Protein AF-A0A2J8JUZ3-F1 (afdb_monomer_lite)

Foldseek 3Di:
DDPDDPPDPPPPVVVLLVVLQVLLCLLQPPDDDVSVCVLVVLVVLLVVLVVLLVLCVDPVCVVVSLVVNLVSLVVVLVVLVVVLVSNLVSQCSDPCQPDPVSSVVVCPDPLNVLSVCLSVLSVVLSVVCVPDPVCVVVSSVSSNVSSVSSVVNSCSNCPVVVVVVVVCVVCVVVVVVVVVVVVVVVVVVVVVD

Secondary structure (DSSP, 8-state):
-------SSSHHHHHHHHHHHHHHHHHHS--SHHHHHHHHHHHHHHHHHHHHHHHTTSHHHHHHHHHHHHHHHHHHHHHHHHHHHHHHHHGGGSGGG-HHHHHHHHHTSHHHHHHHHHHHHHHHHHHHHTT-GGGHHHHHHHHHHHHHHHHHHHTTT-HHHHHHHHHHHHTHHHHHHHHHHHHHHHHHHHHH-

InterPro domains:
  IPR003937 Potassium channel, voltage dependent, KCNQ [PR01459] (79-98)
  IPR003937 Potassium channel, voltage dependent, KCNQ [PR01459] (99-118)
  IPR003937 Potassium channel, voltage dependent, KCNQ [PR01459] (161-180)
  IPR003937 Potassium channel, voltage dependent, KCNQ [PTHR47735] (15-193)
  IPR005821 Ion transport domain [PF00520] (37-191)

Radius of gyration: 24.2 Å; chains: 1; bounding box: 95×34×61 Å

Sequence (193 aa):
VTRAGLSSTRRPLLARTHVQGRVYNFLERPTGWKCFVYHFAVFLIVLVCLIFSVLSTIEQYAALATGTLFWMEIVLVVFFGTEYVVRLWSAGCRSKYVGLWGRLRFARKPISIIDLIVVVASMVVLCVGSKGQVFATSAIRGIRFLQILRMLHVDRQGGTWRLLGSVVFIHRQELITTLYIGFLGLIFSSYFV

pLDDT: mean 77.85, std 13.91, range [39.53, 97.69]

Organism: Pan troglodytes (NCBI:txid9598)

Structure (mmCIF, N/CA/C/O backbone):
data_AF-A0A2J8JUZ3-F1
#
_entry.id   AF-A0A2J8JUZ3-F1
#
loop_
_atom_site.group_PDB
_atom_site.id
_atom_site.type_symbol
_atom_site.label_atom_id
_atom_site.label_alt_id
_atom_site.label_comp_id
_atom_site.label_asym_id
_atom_site.label_entity_id
_atom_site.label_seq_id
_atom_site.pdbx_PDB_ins_code
_atom_site.Cartn_x
_atom_site.Cartn_y
_atom_site.Cartn_z
_atom_site.occupancy
_atom_site.B_iso_or_equiv
_atom_site.auth_seq_id
_atom_site.auth_comp_id
_atom_site.auth_asym_id
_atom_site.auth_atom_id
_atom_site.pdbx_PDB_model_num
ATOM 1 N N . VAL A 1 1 ? -49.539 15.226 36.361 1.00 41.47 1 VAL A N 1
ATOM 2 C CA . VAL A 1 1 ? -48.731 15.924 35.331 1.00 41.47 1 VAL A CA 1
ATOM 3 C C . VAL A 1 1 ? -47.860 14.902 34.614 1.00 41.47 1 VAL A C 1
ATOM 5 O O . VAL A 1 1 ? -47.195 14.091 35.243 1.00 41.47 1 VAL A O 1
ATOM 8 N N . THR A 1 2 ? -48.025 14.861 33.302 1.00 41.81 2 THR A N 1
ATOM 9 C CA . THR A 1 2 ? -47.714 13.806 32.327 1.00 41.81 2 THR A CA 1
ATOM 10 C C . THR A 1 2 ? -46.227 13.454 32.183 1.00 41.81 2 THR A C 1
ATOM 12 O O . THR A 1 2 ? -45.422 14.302 31.812 1.00 41.81 2 THR A O 1
ATOM 15 N N . ARG A 1 3 ? -45.869 12.171 32.360 1.00 44.22 3 ARG A N 1
ATOM 16 C CA . ARG A 1 3 ? -44.628 11.572 31.830 1.00 44.22 3 ARG A CA 1
ATOM 17 C C . ARG A 1 3 ? -44.930 10.940 30.469 1.00 44.22 3 ARG A C 1
ATOM 19 O O . ARG A 1 3 ? -45.226 9.754 30.388 1.00 44.22 3 ARG A O 1
ATOM 26 N N . ALA A 1 4 ? -44.888 11.743 29.412 1.00 43.00 4 ALA A N 1
ATOM 27 C CA . ALA A 1 4 ? -45.072 11.286 28.039 1.00 43.00 4 ALA A CA 1
ATOM 28 C C . ALA A 1 4 ? -43.767 11.448 27.236 1.00 43.00 4 ALA A C 1
ATOM 30 O O . ALA A 1 4 ? -43.243 12.547 27.098 1.00 43.00 4 ALA A O 1
ATOM 31 N N . GLY A 1 5 ? -43.262 10.337 26.690 1.00 44.91 5 GLY A N 1
ATOM 32 C CA . GLY A 1 5 ? -42.911 10.298 25.266 1.00 44.91 5 GLY A CA 1
ATOM 33 C C . GLY A 1 5 ? -41.548 10.802 24.768 1.00 44.91 5 GLY A C 1
ATOM 34 O O . GLY A 1 5 ? -41.504 11.343 23.672 1.00 44.91 5 GLY A O 1
ATOM 35 N N . LEU A 1 6 ? -40.423 10.570 25.456 1.00 46.28 6 LEU A N 1
ATOM 36 C CA . LEU A 1 6 ? -39.075 10.873 24.906 1.00 46.28 6 LEU A CA 1
ATOM 37 C C . LEU A 1 6 ? -38.328 9.663 24.293 1.00 46.28 6 LEU A C 1
ATOM 39 O O . LEU A 1 6 ? -37.107 9.692 24.138 1.00 46.28 6 LEU A O 1
ATOM 43 N N . SER A 1 7 ? -39.024 8.583 23.923 1.00 42.84 7 SER A N 1
ATOM 44 C CA . SER A 1 7 ? -38.389 7.330 23.466 1.00 42.84 7 SER A CA 1
ATOM 45 C C . SER A 1 7 ? -38.258 7.156 21.943 1.00 42.84 7 SER A C 1
ATOM 47 O O . SER A 1 7 ? -37.682 6.156 21.504 1.00 42.84 7 SER A O 1
ATOM 49 N N . SER A 1 8 ? -38.724 8.102 21.117 1.00 44.34 8 SER A N 1
ATOM 50 C CA . SER A 1 8 ? -38.817 7.875 19.661 1.00 44.34 8 SER A CA 1
ATOM 51 C C . SER A 1 8 ? -37.658 8.427 18.812 1.00 44.34 8 SER A C 1
ATOM 53 O O . SER A 1 8 ? -37.474 7.973 17.687 1.00 44.34 8 SER A O 1
ATOM 55 N N . THR A 1 9 ? -36.814 9.332 19.324 1.00 44.34 9 THR A N 1
ATOM 56 C CA . THR A 1 9 ? -35.818 10.046 18.480 1.00 44.34 9 THR A CA 1
ATOM 57 C C . THR A 1 9 ? -34.361 9.587 18.668 1.00 44.34 9 THR A C 1
ATOM 59 O O . THR A 1 9 ? -33.482 9.986 17.911 1.00 44.34 9 THR A O 1
ATOM 62 N N . ARG A 1 10 ? -34.064 8.705 19.640 1.00 40.22 10 ARG A N 1
ATOM 63 C CA . ARG A 1 10 ? -32.689 8.215 19.926 1.00 40.22 10 ARG A CA 1
ATOM 64 C C . ARG A 1 10 ? -32.284 6.924 19.203 1.00 40.22 10 ARG A C 1
ATOM 66 O O . ARG A 1 10 ? -31.189 6.415 19.428 1.00 40.22 10 ARG A O 1
ATOM 73 N N . ARG A 1 11 ? -33.135 6.361 18.344 1.00 39.53 11 ARG A N 1
ATOM 74 C CA . ARG A 1 11 ? -32.859 5.073 17.683 1.00 39.53 11 ARG A CA 1
ATOM 75 C C . ARG A 1 11 ? -31.834 5.113 16.525 1.00 39.53 11 ARG A C 1
ATOM 77 O O . ARG A 1 11 ? -31.079 4.146 16.424 1.00 39.53 11 ARG A O 1
ATOM 84 N N . PRO A 1 12 ? -31.684 6.179 15.704 1.00 45.97 12 PRO A N 1
ATOM 85 C CA . PRO A 1 12 ? -30.738 6.129 14.580 1.00 45.97 12 PRO A CA 1
ATOM 86 C C . PRO A 1 12 ? -29.265 6.248 15.011 1.00 45.97 12 PRO A C 1
ATOM 88 O O . PRO A 1 12 ? -28.386 5.689 14.358 1.00 45.97 12 PRO A O 1
ATOM 91 N N . LEU A 1 13 ? -28.976 6.924 16.130 1.00 47.22 13 LEU A N 1
ATOM 92 C CA . LEU A 1 13 ? -27.608 7.107 16.639 1.00 47.22 13 LEU A CA 1
ATOM 93 C C . LEU A 1 13 ? -27.012 5.808 17.209 1.00 47.22 13 LEU A C 1
ATOM 95 O O . LEU A 1 13 ? -25.859 5.498 16.918 1.00 47.22 13 LEU A O 1
ATOM 99 N N . LEU A 1 14 ? -27.806 5.017 17.942 1.00 49.72 14 LEU A N 1
ATOM 100 C CA . LEU A 1 14 ? -27.372 3.744 18.540 1.00 49.72 14 LEU A CA 1
ATOM 101 C C . LEU A 1 14 ? -27.147 2.634 17.494 1.00 49.72 14 LEU A C 1
ATOM 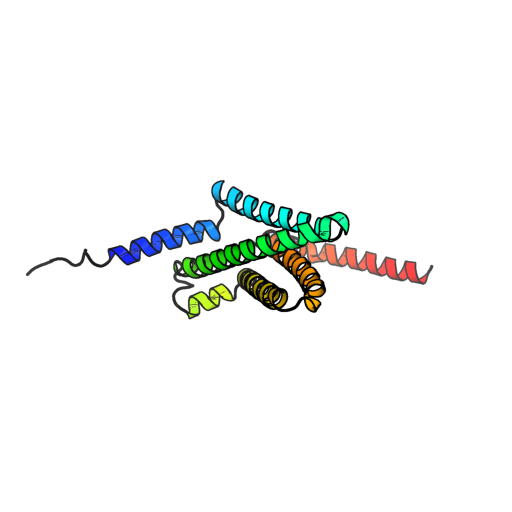103 O O . LEU A 1 14 ? -26.177 1.875 17.581 1.00 49.72 14 LEU A O 1
ATOM 107 N N . ALA A 1 15 ? -27.993 2.562 16.460 1.00 49.09 15 ALA A N 1
ATOM 108 C CA . ALA A 1 15 ? -27.817 1.609 15.361 1.00 49.09 15 ALA A CA 1
ATOM 109 C C . ALA A 1 15 ? -26.561 1.922 14.524 1.00 49.09 15 ALA A C 1
ATOM 111 O O . ALA A 1 15 ? -25.798 1.016 14.176 1.00 49.09 15 ALA A O 1
ATOM 112 N N . ARG A 1 16 ? -26.294 3.215 14.270 1.00 55.19 16 ARG A N 1
ATOM 113 C CA . ARG A 1 16 ? -25.095 3.678 13.554 1.00 55.19 16 ARG A CA 1
ATOM 114 C C . ARG A 1 16 ? -23.814 3.310 14.307 1.00 55.19 16 ARG A C 1
ATOM 116 O O . ARG A 1 16 ? -22.876 2.823 13.682 1.00 55.19 16 ARG A O 1
ATOM 123 N N . THR A 1 17 ? -23.802 3.435 15.637 1.00 61.28 17 THR A N 1
ATOM 124 C CA . THR A 1 17 ? -22.659 3.023 16.470 1.00 61.28 17 THR A CA 1
ATOM 125 C C . THR A 1 17 ? -22.422 1.511 16.477 1.00 61.28 17 THR A C 1
ATOM 127 O O . THR A 1 17 ? -21.268 1.085 16.510 1.00 61.28 17 THR A O 1
ATOM 130 N N . HIS A 1 18 ? -23.474 0.689 16.379 1.00 67.88 18 HIS A N 1
ATOM 131 C CA . HIS A 1 18 ? -23.338 -0.772 16.356 1.00 67.88 18 HIS A CA 1
ATOM 132 C C . HIS A 1 18 ? -22.748 -1.283 15.029 1.00 67.88 18 HIS A C 1
ATOM 134 O O . HIS A 1 18 ? -21.828 -2.102 15.032 1.00 67.88 18 HIS A O 1
ATOM 140 N N . VAL A 1 19 ? -23.213 -0.760 13.886 1.00 73.25 19 VAL A N 1
ATOM 141 C CA . VAL A 1 19 ? -22.654 -1.111 12.565 1.00 73.25 19 VAL A CA 1
ATOM 142 C C . VAL A 1 19 ? -21.233 -0.567 12.408 1.00 73.25 19 VAL A C 1
ATOM 144 O O . VAL A 1 19 ? -20.348 -1.310 11.989 1.00 73.25 19 VAL A O 1
ATOM 147 N N . GLN A 1 20 ? -20.976 0.682 12.817 1.00 75.94 20 GLN A N 1
ATOM 148 C CA . GLN A 1 20 ? -19.622 1.248 12.803 1.00 75.94 20 GLN A CA 1
ATOM 149 C C . GLN A 1 20 ? -18.655 0.440 13.673 1.00 75.94 20 GLN A C 1
ATOM 151 O O . GLN A 1 20 ? -17.550 0.148 13.227 1.00 75.94 20 GLN A O 1
ATOM 156 N N . GLY A 1 21 ? -19.077 0.017 14.869 1.00 74.44 21 GLY A N 1
ATOM 157 C CA . GLY A 1 21 ? -18.271 -0.827 15.753 1.00 74.44 21 GLY A CA 1
ATOM 158 C C . GLY A 1 21 ? -17.988 -2.218 15.176 1.00 74.44 21 GLY A C 1
ATOM 159 O O . GLY A 1 21 ? -16.865 -2.706 15.291 1.00 74.44 21 GLY A O 1
ATOM 160 N N . ARG A 1 22 ? -18.961 -2.846 14.499 1.00 75.31 22 ARG A N 1
ATOM 161 C CA . ARG A 1 22 ? -18.757 -4.139 13.818 1.00 75.31 22 ARG A CA 1
ATOM 162 C C . ARG A 1 22 ? -17.778 -4.035 12.652 1.00 75.31 22 ARG A C 1
ATOM 164 O O . ARG A 1 22 ? -16.894 -4.879 12.546 1.00 75.31 22 ARG A O 1
ATOM 171 N N . VAL A 1 23 ? -17.913 -3.009 11.811 1.00 76.31 23 VAL A N 1
ATOM 172 C CA . VAL A 1 23 ? -17.001 -2.761 10.680 1.00 76.31 23 VAL A CA 1
ATOM 173 C C . VAL A 1 23 ? -15.598 -2.415 11.184 1.00 76.31 23 VAL A C 1
ATOM 175 O O . VAL A 1 23 ? -14.617 -2.949 10.675 1.00 76.31 23 VAL A O 1
ATOM 178 N N . TYR A 1 24 ? -15.501 -1.604 12.240 1.00 76.56 24 TYR A N 1
ATOM 179 C CA . TYR A 1 24 ? -14.235 -1.276 12.893 1.00 76.56 24 TYR A CA 1
ATOM 180 C C . TYR A 1 24 ? -13.546 -2.520 13.467 1.00 76.56 24 TYR A C 1
ATOM 182 O O . TYR A 1 24 ? -12.360 -2.730 13.231 1.00 76.56 24 TYR A O 1
ATOM 190 N N . ASN A 1 25 ? -14.283 -3.380 14.178 1.00 74.38 25 ASN A N 1
ATOM 191 C CA . ASN A 1 25 ? -13.730 -4.628 14.706 1.00 74.38 25 ASN A CA 1
ATOM 192 C C . ASN A 1 25 ? -13.316 -5.581 13.582 1.00 74.38 25 ASN A C 1
ATOM 194 O O . ASN A 1 25 ? -12.250 -6.175 13.675 1.00 74.38 25 ASN A O 1
ATOM 198 N N . PHE A 1 26 ? -14.101 -5.686 12.507 1.00 74.38 26 PHE A N 1
ATOM 199 C CA . PHE A 1 26 ? -13.756 -6.520 11.357 1.00 74.38 26 PHE A CA 1
ATOM 200 C C . PHE A 1 26 ? -12.464 -6.054 10.666 1.00 74.38 26 PHE A C 1
ATOM 202 O O . PHE A 1 26 ? -11.615 -6.884 10.354 1.00 74.38 26 PHE A O 1
ATOM 209 N N . LEU A 1 27 ? -12.293 -4.739 10.475 1.00 71.75 27 LEU A N 1
ATOM 210 C CA . LEU A 1 27 ? -11.134 -4.162 9.788 1.00 71.75 27 LEU A CA 1
ATOM 211 C C . LEU A 1 27 ? -9.891 -4.032 10.689 1.00 71.75 27 LEU A C 1
ATOM 213 O O . LEU A 1 27 ? -8.783 -4.296 10.234 1.00 71.75 27 LEU A O 1
ATOM 217 N N . GLU A 1 28 ? -10.011 -3.600 11.946 1.00 66.19 28 GLU A N 1
ATOM 218 C CA . GLU A 1 28 ? -8.842 -3.294 12.795 1.00 66.19 28 GLU A CA 1
ATOM 219 C C . GLU A 1 28 ? -8.458 -4.443 13.744 1.00 66.19 28 GLU A C 1
ATOM 221 O O . GLU A 1 28 ? -7.337 -4.462 14.253 1.00 66.19 28 GLU A O 1
ATOM 226 N N . ARG A 1 29 ? -9.344 -5.426 13.968 1.00 64.56 29 ARG A N 1
ATOM 227 C CA . ARG A 1 29 ? -9.075 -6.617 14.794 1.00 64.56 29 ARG A CA 1
ATOM 228 C C . ARG A 1 29 ? -9.579 -7.893 14.110 1.00 64.56 29 ARG A C 1
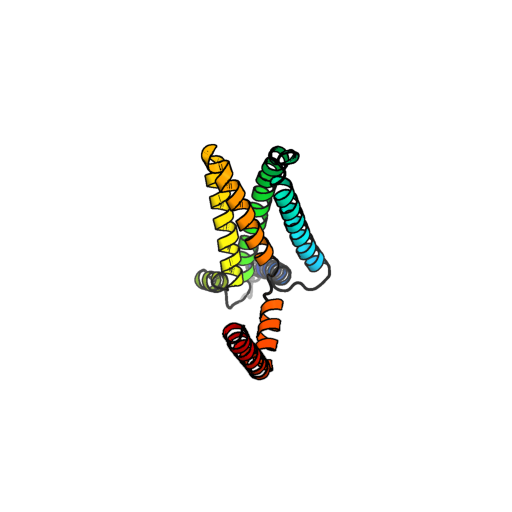ATOM 230 O O . ARG A 1 29 ? -10.645 -8.396 14.480 1.00 64.56 29 ARG A O 1
ATOM 237 N N . PRO A 1 30 ? -8.825 -8.447 13.144 1.00 62.12 30 PRO A N 1
ATOM 238 C CA . PRO A 1 30 ? -9.225 -9.672 12.469 1.00 62.12 30 PRO A CA 1
ATOM 239 C C . PRO A 1 30 ? -9.320 -10.805 13.488 1.00 62.12 30 PRO A C 1
ATOM 241 O O . PRO A 1 30 ? -8.319 -11.317 13.976 1.00 62.12 30 PRO A O 1
ATOM 244 N N . THR A 1 31 ? -10.545 -11.176 13.836 1.00 61.91 31 THR A N 1
ATOM 245 C CA . THR A 1 31 ? -10.840 -12.310 14.708 1.00 61.91 31 THR A CA 1
ATOM 246 C C . THR A 1 31 ? -11.780 -13.235 13.946 1.00 61.91 31 THR A C 1
ATOM 248 O O . THR A 1 31 ? -12.825 -12.815 13.445 1.00 61.91 31 THR A O 1
ATOM 251 N N . GLY A 1 32 ? -11.363 -14.491 13.789 1.00 74.44 32 GLY A N 1
ATOM 252 C CA . GLY A 1 32 ? -12.113 -15.523 13.073 1.00 74.44 32 GLY A CA 1
ATOM 253 C C . GLY A 1 32 ? -11.791 -15.669 11.579 1.00 74.44 32 GLY A C 1
ATOM 254 O O . GLY A 1 32 ? -11.090 -14.869 10.960 1.00 74.44 32 GLY A O 1
ATOM 255 N N . TRP A 1 33 ? -12.349 -16.729 10.990 1.00 73.62 33 TRP A N 1
ATOM 256 C CA . TRP A 1 33 ? -12.017 -17.208 9.643 1.00 73.62 33 TRP A CA 1
ATOM 257 C C . TRP A 1 33 ? -12.377 -16.220 8.523 1.00 73.62 33 TRP A C 1
ATOM 259 O O . TRP A 1 33 ? -11.637 -16.081 7.556 1.00 73.62 33 TRP A O 1
ATOM 269 N N . LYS A 1 34 ? -13.461 -15.447 8.670 1.00 74.12 34 LYS A N 1
ATOM 270 C CA . LYS A 1 34 ? -13.898 -14.472 7.649 1.00 74.12 34 LYS A CA 1
ATOM 271 C C . LYS A 1 34 ? -12.867 -13.374 7.394 1.00 74.12 34 LYS A C 1
ATOM 273 O O . LYS A 1 34 ? -12.715 -12.930 6.261 1.00 74.12 34 LYS A O 1
ATOM 278 N N . CYS A 1 35 ? -12.157 -12.943 8.435 1.00 72.38 35 CYS A N 1
ATOM 279 C CA . CYS A 1 35 ? -11.133 -11.921 8.268 1.00 72.38 35 CYS A CA 1
ATOM 280 C C . CYS A 1 35 ? -9.824 -12.508 7.726 1.00 72.38 35 CYS A C 1
ATOM 282 O O . CYS A 1 35 ? -9.162 -11.874 6.909 1.00 72.38 35 CYS A O 1
ATOM 284 N N . PHE A 1 36 ? -9.502 -13.756 8.084 1.00 77.00 36 PHE A N 1
ATOM 285 C CA . PHE A 1 36 ? -8.422 -14.493 7.427 1.00 77.00 36 PHE A CA 1
ATOM 286 C C . PHE A 1 36 ? -8.670 -14.620 5.920 1.00 77.00 36 PHE A C 1
ATOM 288 O O . PHE A 1 36 ? -7.791 -14.285 5.139 1.00 77.00 36 PHE A O 1
ATOM 295 N N . VAL A 1 37 ? -9.883 -15.004 5.504 1.00 81.31 37 VAL A N 1
ATOM 296 C CA . VAL A 1 37 ? -10.253 -15.087 4.081 1.00 81.31 37 VAL A CA 1
ATOM 297 C C . VAL A 1 37 ? -10.131 -13.728 3.390 1.00 81.31 37 VAL A C 1
ATOM 299 O O . VAL A 1 37 ? -9.607 -13.671 2.285 1.00 81.31 37 VAL A O 1
ATOM 302 N N . TYR A 1 38 ? -10.540 -12.629 4.036 1.00 80.31 38 TYR A N 1
ATOM 303 C CA . TYR A 1 38 ? -10.357 -11.279 3.488 1.00 80.31 38 TYR A CA 1
ATOM 304 C C . TYR A 1 38 ? -8.876 -10.944 3.264 1.00 80.31 38 TYR A C 1
ATOM 306 O O . TYR A 1 38 ? -8.483 -10.575 2.161 1.00 80.31 38 TYR A O 1
ATOM 314 N N . HIS A 1 39 ? -8.042 -11.106 4.295 1.00 79.31 39 HIS A N 1
ATOM 315 C CA . HIS A 1 39 ? -6.610 -10.822 4.201 1.00 79.31 39 HIS A CA 1
ATOM 316 C C . HIS A 1 39 ? -5.902 -11.733 3.194 1.00 79.31 39 HIS A C 1
ATOM 318 O O . HIS A 1 39 ? -5.063 -11.260 2.431 1.00 79.31 39 HIS A O 1
ATOM 324 N N . PHE A 1 40 ? -6.276 -13.011 3.150 1.00 82.25 40 PHE A N 1
ATOM 325 C CA . PHE A 1 40 ? -5.750 -13.981 2.197 1.00 82.25 40 PHE A CA 1
ATOM 326 C C . PHE A 1 40 ? -6.173 -13.660 0.759 1.00 82.25 40 PHE A C 1
ATOM 328 O O . PHE A 1 40 ? -5.349 -13.729 -0.146 1.00 82.25 40 PHE A O 1
ATOM 335 N N . ALA A 1 41 ? -7.422 -13.242 0.540 1.00 83.06 41 ALA A N 1
ATOM 336 C CA . ALA A 1 41 ? -7.900 -12.820 -0.773 1.00 83.06 41 ALA A CA 1
ATOM 337 C C . ALA A 1 41 ? -7.174 -11.558 -1.259 1.00 83.06 41 ALA A C 1
ATOM 339 O O . ALA A 1 41 ? -6.710 -11.524 -2.395 1.00 83.06 41 ALA A O 1
ATOM 340 N N . VAL A 1 42 ? -7.010 -10.548 -0.395 1.00 82.00 42 VAL A N 1
ATOM 341 C CA . VAL A 1 42 ? -6.228 -9.346 -0.727 1.00 82.00 42 VAL A CA 1
ATOM 342 C C . VAL A 1 42 ? -4.786 -9.728 -1.062 1.00 82.00 42 VAL A C 1
ATOM 344 O O . VAL A 1 42 ? -4.275 -9.302 -2.093 1.00 82.00 42 VAL A O 1
ATOM 347 N N . PHE A 1 43 ? -4.153 -10.589 -0.260 1.00 83.50 43 PHE A N 1
ATOM 348 C CA . PHE A 1 43 ? -2.811 -11.102 -0.544 1.00 83.50 43 PHE A CA 1
ATOM 349 C C . PHE A 1 43 ? -2.730 -11.818 -1.899 1.00 83.50 43 PHE A C 1
ATOM 351 O O . PHE A 1 43 ? -1.818 -11.543 -2.676 1.00 83.50 43 PHE A O 1
ATOM 358 N N . LEU A 1 44 ? -3.699 -12.678 -2.219 1.00 85.62 44 LEU A N 1
ATOM 359 C CA . LEU A 1 44 ? -3.744 -13.404 -3.486 1.00 85.62 44 LEU A CA 1
ATOM 360 C C . LEU A 1 44 ? -3.873 -12.453 -4.682 1.00 85.62 44 LEU A C 1
ATOM 362 O O . LEU A 1 44 ? -3.173 -12.628 -5.675 1.00 85.62 44 LEU A O 1
ATOM 366 N N . ILE A 1 45 ? -4.713 -11.418 -4.588 1.00 83.38 45 ILE A N 1
ATOM 367 C CA . ILE A 1 45 ? -4.862 -10.429 -5.666 1.00 83.38 45 ILE A CA 1
ATOM 368 C C . ILE A 1 45 ? -3.549 -9.661 -5.878 1.00 83.38 45 ILE A C 1
ATOM 370 O O . ILE A 1 45 ? -3.132 -9.453 -7.020 1.00 83.38 45 ILE A O 1
ATOM 374 N N . VAL A 1 46 ? -2.863 -9.276 -4.796 1.00 82.69 46 VAL A N 1
ATOM 375 C CA . VAL A 1 46 ? -1.544 -8.622 -4.872 1.00 82.69 46 VAL A CA 1
ATOM 376 C C . VAL A 1 46 ? -0.505 -9.551 -5.502 1.00 82.69 46 VAL A C 1
ATOM 378 O O . VAL A 1 46 ? 0.250 -9.114 -6.369 1.00 82.69 46 VAL A O 1
ATOM 381 N N . LEU A 1 47 ? -0.499 -10.830 -5.123 1.00 85.25 47 LEU A N 1
ATOM 382 C CA . LEU A 1 47 ? 0.397 -11.844 -5.676 1.00 85.25 47 LEU A CA 1
ATOM 383 C C . LEU A 1 47 ? 0.172 -12.039 -7.181 1.00 85.25 47 LEU A C 1
ATOM 385 O O . LEU A 1 47 ? 1.128 -12.049 -7.950 1.00 85.25 47 LEU A O 1
ATOM 389 N N . VAL A 1 48 ? -1.083 -12.139 -7.618 1.00 86.44 48 VAL A N 1
ATOM 390 C CA . VAL A 1 48 ? -1.426 -12.249 -9.043 1.00 86.44 48 VAL A CA 1
ATOM 391 C C . VAL A 1 48 ? -0.953 -11.011 -9.808 1.00 86.44 48 VAL A C 1
ATOM 393 O O . VAL A 1 48 ? -0.343 -11.144 -10.867 1.00 86.44 48 VAL A O 1
ATOM 396 N N . CYS A 1 49 ? -1.139 -9.809 -9.255 1.00 83.44 49 CYS A N 1
ATOM 397 C CA . CYS A 1 49 ? -0.619 -8.581 -9.865 1.00 83.44 49 CYS A CA 1
ATOM 398 C C . CYS A 1 49 ? 0.909 -8.584 -9.977 1.00 83.44 49 CYS A C 1
ATOM 400 O O . CYS A 1 49 ? 1.445 -8.139 -10.992 1.00 83.44 49 CYS A O 1
ATOM 402 N N . LEU A 1 50 ? 1.612 -9.105 -8.967 1.00 84.06 50 LEU A N 1
ATOM 403 C CA . LEU A 1 50 ? 3.064 -9.265 -9.004 1.00 84.06 50 LEU A CA 1
ATOM 404 C C . LEU A 1 50 ? 3.486 -10.231 -10.120 1.00 84.06 50 LEU A C 1
ATOM 406 O O . LEU A 1 50 ? 4.391 -9.911 -10.885 1.00 84.06 50 LEU A O 1
ATOM 410 N N . ILE A 1 51 ? 2.801 -11.367 -10.270 1.00 87.19 51 ILE A N 1
ATOM 411 C CA . ILE A 1 51 ? 3.074 -12.336 -11.342 1.00 87.19 51 ILE A CA 1
ATOM 412 C C . ILE A 1 51 ? 2.879 -11.686 -12.714 1.00 87.19 51 ILE A C 1
ATOM 414 O O . ILE A 1 51 ? 3.783 -11.743 -13.543 1.00 87.19 51 ILE A O 1
ATOM 418 N N . PHE A 1 52 ? 1.756 -11.000 -12.948 1.00 85.69 52 PHE A N 1
ATOM 419 C CA . PHE A 1 52 ? 1.532 -10.275 -14.204 1.00 85.69 52 PHE A CA 1
ATOM 420 C C . PHE A 1 52 ? 2.585 -9.189 -14.451 1.00 85.69 52 PHE A C 1
ATOM 422 O O . PHE A 1 52 ? 2.979 -8.958 -15.592 1.00 85.69 52 PHE A O 1
ATOM 429 N N . SER A 1 53 ? 3.092 -8.555 -13.393 1.00 83.69 53 SER A N 1
ATOM 430 C CA . SER A 1 53 ? 4.199 -7.600 -13.481 1.00 83.69 53 SER A CA 1
ATOM 431 C C . SER A 1 53 ? 5.489 -8.228 -13.969 1.00 83.69 53 SER A C 1
ATOM 433 O O . SER A 1 53 ? 6.166 -7.658 -14.823 1.00 83.69 53 SER A O 1
ATOM 435 N N . VAL A 1 54 ? 5.817 -9.415 -13.459 1.00 85.81 54 VAL A N 1
ATOM 436 C CA . VAL A 1 54 ? 6.963 -10.190 -13.930 1.00 85.81 54 VAL A CA 1
ATOM 437 C C . VAL A 1 54 ? 6.723 -10.631 -15.370 1.00 85.81 54 VAL A C 1
ATOM 439 O O . VAL A 1 54 ? 7.590 -10.446 -16.205 1.00 85.81 54 VAL A O 1
ATOM 442 N N . LEU A 1 55 ? 5.526 -11.100 -15.722 1.00 86.44 55 LEU A N 1
ATOM 443 C CA . LEU A 1 55 ? 5.209 -11.455 -17.110 1.00 86.44 55 LEU A CA 1
ATOM 444 C C . LEU A 1 55 ? 5.295 -10.253 -18.066 1.00 86.44 55 LEU A C 1
ATOM 446 O O . LEU A 1 55 ? 5.660 -10.426 -19.224 1.00 86.44 55 LEU A O 1
ATOM 450 N N . SER A 1 56 ? 5.043 -9.030 -17.584 1.00 82.50 56 SER A N 1
ATOM 451 C CA . SER A 1 56 ? 5.218 -7.804 -18.377 1.00 82.50 56 SER A CA 1
ATOM 452 C C . SER A 1 56 ? 6.675 -7.502 -18.746 1.00 82.50 56 SER A C 1
ATOM 454 O O . SER A 1 56 ? 6.910 -6.661 -19.610 1.00 82.50 56 SER A O 1
ATOM 456 N N . THR A 1 57 ? 7.663 -8.128 -18.092 1.00 85.06 57 THR A N 1
ATOM 457 C CA . THR A 1 57 ? 9.079 -7.964 -18.465 1.00 85.06 57 THR A CA 1
ATOM 458 C C . THR A 1 57 ? 9.463 -8.803 -19.681 1.00 85.06 57 THR A C 1
ATOM 460 O O . THR A 1 57 ? 10.484 -8.515 -20.297 1.00 85.06 57 THR A O 1
ATOM 463 N N . ILE A 1 58 ? 8.666 -9.815 -20.033 1.00 88.69 58 ILE A N 1
ATOM 464 C CA . ILE A 1 58 ? 8.919 -10.710 -21.163 1.00 88.69 58 ILE A CA 1
ATOM 465 C C . ILE A 1 58 ? 8.280 -10.100 -22.415 1.00 88.69 58 ILE A C 1
ATOM 467 O O . ILE A 1 58 ? 7.058 -9.962 -22.469 1.00 88.69 58 ILE A O 1
ATOM 471 N N . GLU A 1 59 ? 9.077 -9.768 -23.437 1.00 85.38 59 GLU A N 1
ATOM 472 C CA . GLU A 1 59 ? 8.608 -9.068 -24.653 1.00 85.38 59 GLU A CA 1
ATOM 473 C C . GLU A 1 59 ? 7.411 -9.752 -25.330 1.00 85.38 59 GLU A C 1
ATOM 475 O O . GLU A 1 59 ? 6.472 -9.078 -25.749 1.00 85.38 59 GLU A O 1
ATOM 480 N N . GLN A 1 60 ? 7.391 -11.089 -25.352 1.00 89.12 60 GLN A N 1
ATOM 481 C CA . GLN A 1 60 ? 6.303 -11.883 -25.939 1.00 89.12 60 GLN A CA 1
ATOM 482 C C . GLN A 1 60 ? 4.943 -11.662 -25.253 1.00 89.12 60 GLN A C 1
ATOM 484 O O . GLN A 1 60 ? 3.908 -11.717 -25.912 1.00 89.12 60 GLN A O 1
ATOM 489 N N . TYR A 1 61 ? 4.931 -11.391 -23.944 1.00 87.25 61 TYR A N 1
ATOM 490 C CA . TYR A 1 61 ? 3.708 -11.208 -23.152 1.00 87.25 61 TYR A CA 1
ATOM 491 C C . TYR A 1 61 ? 3.478 -9.751 -22.728 1.00 87.25 61 TYR A C 1
ATOM 493 O O . TYR A 1 61 ? 2.436 -9.435 -22.148 1.00 87.25 61 TYR A O 1
ATOM 501 N N . ALA A 1 62 ? 4.409 -8.845 -23.040 1.00 82.69 62 ALA A N 1
ATOM 502 C CA . ALA A 1 62 ? 4.436 -7.479 -22.528 1.00 82.69 62 ALA A CA 1
ATOM 503 C C . ALA A 1 62 ? 3.172 -6.675 -22.864 1.00 82.69 62 ALA A C 1
ATOM 505 O O . ALA A 1 62 ? 2.613 -6.023 -21.981 1.00 82.69 62 ALA A O 1
ATOM 506 N N . ALA A 1 63 ? 2.683 -6.740 -24.106 1.00 81.94 63 ALA A N 1
ATOM 507 C CA . ALA A 1 63 ? 1.516 -5.969 -24.542 1.00 81.94 63 ALA A CA 1
ATOM 508 C C . ALA A 1 63 ? 0.230 -6.395 -23.809 1.00 81.94 63 ALA A C 1
ATOM 510 O O . ALA A 1 63 ? -0.496 -5.552 -23.276 1.00 81.94 63 ALA A O 1
ATOM 511 N N . LEU A 1 64 ? -0.017 -7.707 -23.719 1.00 85.44 64 LEU A N 1
ATOM 512 C CA . LEU A 1 64 ? -1.196 -8.253 -23.044 1.00 85.44 64 LEU A CA 1
ATOM 513 C C . LEU A 1 64 ? -1.111 -8.042 -21.529 1.00 85.44 64 LEU A C 1
ATOM 515 O O . LEU A 1 64 ? -2.057 -7.533 -20.928 1.00 85.44 64 LEU A O 1
ATOM 519 N N . ALA A 1 65 ? 0.043 -8.349 -20.928 1.00 84.56 65 ALA A N 1
ATOM 520 C CA . ALA A 1 65 ? 0.261 -8.193 -19.495 1.00 84.56 65 ALA A CA 1
ATOM 521 C C . ALA A 1 65 ? 0.101 -6.730 -19.060 1.00 84.56 65 ALA A C 1
ATOM 523 O O . ALA A 1 65 ? -0.591 -6.460 -18.080 1.00 84.56 65 ALA A O 1
ATOM 524 N N . THR A 1 66 ? 0.654 -5.774 -19.813 1.00 80.50 66 THR A N 1
ATOM 525 C CA . THR A 1 66 ? 0.554 -4.342 -19.483 1.00 80.50 66 THR A CA 1
ATOM 526 C C . THR A 1 66 ? -0.893 -3.847 -19.547 1.00 80.50 66 THR A C 1
ATOM 528 O O . THR A 1 66 ? -1.336 -3.148 -18.635 1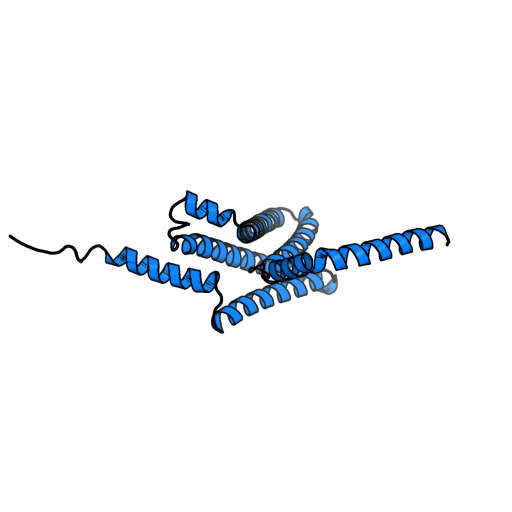.00 80.50 66 THR A O 1
ATOM 531 N N . GLY A 1 67 ? -1.662 -4.258 -20.566 1.00 81.81 67 GLY A N 1
ATOM 532 C CA . GLY A 1 67 ? -3.088 -3.926 -20.669 1.00 81.81 67 GLY A CA 1
ATOM 533 C C . GLY A 1 67 ? -3.905 -4.486 -19.501 1.00 81.81 67 GLY A C 1
ATOM 534 O O . GLY A 1 67 ? -4.686 -3.761 -18.883 1.00 81.81 67 GLY A O 1
ATOM 535 N N . THR A 1 68 ? -3.679 -5.756 -19.142 1.00 86.00 68 THR A N 1
ATOM 536 C CA . THR A 1 68 ? -4.350 -6.381 -17.990 1.00 86.00 68 THR A CA 1
ATOM 537 C C . THR A 1 68 ? -3.943 -5.753 -16.658 1.00 86.00 68 THR A C 1
ATOM 539 O O . THR A 1 68 ? -4.798 -5.529 -15.803 1.00 86.00 68 THR A O 1
ATOM 542 N N . LEU A 1 69 ? -2.662 -5.406 -16.488 1.00 83.44 69 LEU A N 1
ATOM 543 C CA . LEU A 1 69 ? -2.152 -4.751 -15.285 1.00 83.44 69 LEU A CA 1
ATOM 544 C C . LEU A 1 69 ? -2.805 -3.392 -15.074 1.00 83.44 69 LEU A C 1
ATOM 546 O O . LEU A 1 69 ? -3.179 -3.088 -13.950 1.00 83.44 69 LEU A O 1
ATOM 550 N N . PHE A 1 70 ? -2.983 -2.599 -16.132 1.00 81.81 70 PHE A N 1
ATOM 551 C CA . PHE A 1 70 ? -3.611 -1.284 -16.025 1.00 81.81 70 PHE A CA 1
ATOM 552 C C . PHE A 1 70 ? -5.056 -1.370 -15.505 1.00 81.81 70 PHE A C 1
ATOM 554 O O . PHE A 1 70 ? -5.419 -0.661 -14.566 1.00 81.81 70 PHE A O 1
ATOM 561 N N . TRP A 1 71 ? -5.865 -2.284 -16.047 1.00 84.25 71 TRP A N 1
ATOM 562 C CA . TRP A 1 71 ? -7.234 -2.507 -15.568 1.00 84.25 71 TRP A CA 1
ATOM 563 C C . TRP A 1 71 ? -7.280 -3.035 -14.132 1.00 84.25 71 TRP A C 1
ATOM 565 O O . TRP A 1 71 ? -8.053 -2.532 -13.314 1.00 84.25 71 TRP A O 1
ATOM 575 N N . MET A 1 72 ? -6.429 -4.011 -13.804 1.00 83.19 72 MET A N 1
ATOM 576 C CA . MET A 1 72 ? -6.325 -4.550 -12.445 1.00 83.19 72 MET A CA 1
ATOM 577 C C . MET A 1 72 ? -5.889 -3.481 -11.437 1.00 83.19 72 MET A C 1
ATOM 579 O O . MET A 1 72 ? -6.411 -3.430 -10.324 1.00 83.19 72 MET A O 1
ATOM 583 N N . GLU A 1 73 ? -4.975 -2.596 -11.832 1.00 82.50 73 GLU A N 1
ATOM 584 C CA . GLU A 1 73 ? -4.491 -1.488 -11.012 1.00 82.50 73 GLU A CA 1
ATOM 585 C C . GLU A 1 73 ? -5.615 -0.499 -10.688 1.00 82.50 73 GLU A C 1
ATOM 587 O O . GLU A 1 73 ? -5.776 -0.123 -9.528 1.00 82.50 73 GLU A O 1
ATOM 592 N N . ILE A 1 74 ? -6.453 -0.143 -11.669 1.00 84.88 74 ILE A N 1
ATOM 593 C CA . ILE A 1 74 ? -7.634 0.707 -11.445 1.00 84.88 74 ILE A CA 1
ATOM 594 C C . ILE A 1 74 ? -8.578 0.060 -10.426 1.00 84.88 74 ILE A C 1
ATOM 596 O O . ILE A 1 74 ? -8.979 0.711 -9.458 1.00 84.88 74 ILE A O 1
ATOM 600 N N . VAL A 1 75 ? -8.908 -1.224 -10.610 1.00 86.94 75 VAL A N 1
ATOM 601 C CA . VAL A 1 75 ? -9.791 -1.962 -9.691 1.00 86.94 75 VAL A CA 1
ATOM 602 C C . VAL A 1 75 ? -9.215 -1.970 -8.274 1.00 86.94 75 VAL A C 1
ATOM 604 O O . VAL A 1 75 ? -9.942 -1.722 -7.310 1.00 86.94 75 VAL A O 1
ATOM 607 N N . LEU A 1 76 ? -7.905 -2.185 -8.134 1.00 83.75 76 LEU A N 1
ATOM 608 C CA . LEU A 1 76 ? -7.229 -2.206 -6.838 1.00 83.75 76 LEU A CA 1
ATOM 609 C C . LEU A 1 76 ? -7.191 -0.840 -6.166 1.00 83.75 76 LEU A C 1
ATOM 611 O O . LEU A 1 76 ? -7.448 -0.754 -4.968 1.00 83.75 76 LEU A O 1
ATOM 615 N N . VAL A 1 77 ? -6.928 0.234 -6.909 1.00 86.19 77 VAL A N 1
ATOM 616 C CA . VAL A 1 77 ? -6.952 1.598 -6.365 1.00 86.19 77 VAL A CA 1
ATOM 617 C C . VAL A 1 77 ? -8.340 1.962 -5.852 1.00 86.19 77 VAL A C 1
ATOM 619 O O . VAL A 1 77 ? -8.460 2.521 -4.761 1.00 86.19 77 VAL A O 1
ATOM 622 N N . VAL A 1 78 ? -9.397 1.608 -6.587 1.00 88.94 78 VAL A N 1
ATOM 623 C CA . VAL A 1 78 ? -10.780 1.820 -6.136 1.00 88.94 78 VAL A CA 1
ATOM 624 C C . VAL A 1 78 ? -11.079 0.980 -4.892 1.00 88.94 78 VAL A C 1
ATOM 626 O O . VAL A 1 78 ? -11.635 1.492 -3.917 1.00 88.94 78 VAL A O 1
ATOM 629 N N . PHE A 1 79 ? -10.671 -0.289 -4.877 1.00 87.75 79 PHE A N 1
ATOM 630 C CA . PHE A 1 79 ? -10.863 -1.175 -3.730 1.00 87.75 79 PHE A CA 1
ATOM 631 C C . PHE A 1 79 ? -10.141 -0.663 -2.472 1.00 87.75 79 PHE A C 1
ATOM 633 O O . PHE A 1 79 ? -10.768 -0.498 -1.429 1.00 87.75 79 PHE A O 1
ATOM 640 N N . PHE A 1 80 ? -8.856 -0.311 -2.559 1.00 84.56 80 PHE A N 1
ATOM 641 C CA . PHE A 1 80 ? -8.106 0.223 -1.417 1.00 84.56 80 PHE A CA 1
ATOM 642 C C . PHE A 1 80 ? -8.568 1.617 -1.002 1.00 84.56 80 PHE A C 1
ATOM 644 O O . PHE A 1 80 ? -8.655 1.904 0.191 1.00 84.56 80 PHE A O 1
ATOM 651 N N . GLY A 1 81 ? -8.932 2.474 -1.957 1.00 88.31 81 GLY A N 1
ATOM 652 C CA . GLY A 1 81 ? -9.493 3.791 -1.667 1.00 88.31 81 GLY A CA 1
ATOM 653 C C . GLY A 1 81 ? -10.811 3.690 -0.898 1.00 88.31 81 GLY A C 1
ATOM 654 O O . GLY A 1 81 ? -10.986 4.348 0.130 1.00 88.31 81 GLY A O 1
ATOM 655 N N . THR A 1 82 ? -11.722 2.819 -1.342 1.00 87.81 82 THR A N 1
ATOM 656 C CA . THR A 1 82 ? -12.974 2.561 -0.615 1.00 87.81 82 THR A CA 1
ATOM 657 C C . THR A 1 82 ? -12.709 1.940 0.753 1.00 87.81 82 THR A C 1
ATOM 659 O O . THR A 1 82 ? -13.297 2.385 1.739 1.00 87.81 82 THR A O 1
ATOM 662 N N . GLU A 1 83 ? -11.771 0.997 0.863 1.00 86.19 83 GLU A N 1
ATOM 663 C CA . GLU A 1 83 ? -11.388 0.412 2.145 1.00 86.19 83 GLU A CA 1
ATOM 664 C C . GLU A 1 83 ? -10.840 1.463 3.127 1.00 86.19 83 GLU A C 1
ATOM 666 O O . GLU A 1 83 ? -11.242 1.495 4.294 1.00 86.19 83 GLU A O 1
ATOM 671 N N . TYR A 1 84 ? -9.973 2.364 2.659 1.00 85.88 84 TYR A N 1
ATOM 672 C CA . TYR A 1 84 ? -9.428 3.465 3.450 1.00 85.88 84 TYR A CA 1
ATOM 673 C C . TYR A 1 84 ? -10.532 4.404 3.951 1.00 85.88 84 TYR A C 1
ATOM 675 O O . TYR A 1 84 ? -10.574 4.739 5.140 1.00 85.88 84 TYR A O 1
ATOM 683 N N . VAL A 1 85 ? -11.473 4.782 3.078 1.00 87.88 85 VAL A N 1
ATOM 684 C CA . VAL A 1 85 ? -12.617 5.636 3.436 1.00 87.88 85 VAL A CA 1
ATOM 685 C C . VAL A 1 85 ? -13.515 4.950 4.464 1.00 87.88 85 VAL A C 1
ATOM 687 O O . VAL A 1 85 ? -13.874 5.566 5.473 1.00 87.88 85 VAL A O 1
ATOM 690 N N . VAL A 1 86 ? -13.844 3.670 4.260 1.00 86.00 86 VAL A N 1
ATOM 691 C CA . VAL A 1 86 ? -14.639 2.880 5.211 1.00 86.00 86 VAL A CA 1
ATOM 692 C C . VAL A 1 86 ? -13.917 2.778 6.553 1.00 86.00 86 VAL A C 1
ATOM 694 O O . VAL A 1 86 ? -14.545 2.946 7.602 1.00 86.00 86 VAL A O 1
ATOM 697 N N . ARG A 1 87 ? -12.592 2.590 6.552 1.00 84.62 87 ARG A N 1
ATOM 698 C CA . ARG A 1 87 ? -11.779 2.536 7.772 1.00 84.62 87 ARG A CA 1
ATOM 699 C C . ARG A 1 87 ? -11.801 3.866 8.521 1.00 84.62 87 ARG A C 1
ATOM 701 O O . ARG A 1 87 ? -12.124 3.879 9.710 1.00 84.62 87 ARG A O 1
ATOM 708 N N . LEU A 1 88 ? -11.557 4.982 7.835 1.00 84.38 88 LEU A N 1
ATOM 709 C CA . LEU A 1 88 ? -11.596 6.324 8.423 1.00 84.38 88 LEU A CA 1
ATOM 710 C C . LEU A 1 88 ? -12.993 6.679 8.957 1.00 84.38 88 LEU A C 1
ATOM 712 O O . LEU A 1 88 ? -13.120 7.299 10.016 1.00 84.38 88 LEU A O 1
ATOM 716 N N . TRP A 1 89 ? -14.052 6.257 8.259 1.00 85.31 89 TRP A N 1
ATOM 717 C CA . TRP A 1 89 ? -15.431 6.424 8.716 1.00 85.31 89 TRP A CA 1
ATOM 718 C C . TRP A 1 89 ? -15.734 5.576 9.958 1.00 85.31 89 TRP A C 1
ATOM 720 O O . TRP A 1 89 ? -16.323 6.084 10.917 1.00 85.31 89 TRP A O 1
ATOM 730 N N . SER A 1 90 ? -15.297 4.312 9.969 1.00 80.31 90 SER A N 1
ATOM 731 C CA . SER A 1 90 ? -15.502 3.375 11.081 1.00 80.31 90 SER A CA 1
ATOM 732 C C . SER A 1 90 ? -14.745 3.781 12.350 1.00 80.31 90 SER A C 1
ATOM 734 O O . SER A 1 90 ? -15.261 3.591 13.449 1.00 80.31 90 SER A O 1
ATOM 736 N N . ALA A 1 91 ? -13.585 4.442 12.219 1.00 77.88 91 ALA A N 1
ATOM 737 C CA . ALA A 1 91 ? -12.792 4.935 13.348 1.00 77.88 91 ALA A CA 1
ATOM 738 C C . ALA A 1 91 ? -13.570 5.906 14.258 1.00 77.88 91 ALA A C 1
ATOM 740 O O . ALA A 1 91 ? -13.270 6.012 15.449 1.00 77.88 91 ALA A O 1
ATOM 741 N N . GLY A 1 92 ? -14.617 6.556 13.735 1.00 77.50 92 GLY A N 1
ATOM 742 C CA . GLY A 1 92 ? -15.509 7.429 14.501 1.00 77.50 92 GLY A CA 1
ATOM 743 C C . GLY A 1 92 ? -16.323 6.731 15.600 1.00 77.50 92 GLY A C 1
ATOM 744 O O . GLY A 1 92 ? -16.956 7.426 16.388 1.00 77.50 92 GLY A O 1
ATOM 745 N N . CYS A 1 93 ? -16.308 5.394 15.694 1.00 74.56 93 CYS A N 1
ATOM 746 C CA . CYS A 1 93 ? -16.993 4.660 16.764 1.00 74.56 93 CYS A CA 1
ATOM 747 C C . CYS A 1 93 ? -16.281 4.751 18.125 1.00 74.56 93 CYS A C 1
ATOM 749 O O . CYS A 1 93 ? -16.885 4.479 19.162 1.00 74.56 93 CYS A O 1
ATOM 751 N N . ARG A 1 94 ? -14.988 5.104 18.154 1.00 71.25 94 ARG A N 1
ATOM 752 C CA . ARG A 1 94 ? -14.214 5.244 19.395 1.00 71.25 94 ARG A CA 1
ATOM 753 C C . ARG A 1 94 ? -14.292 6.685 19.881 1.00 71.25 94 ARG A C 1
ATOM 755 O O . ARG A 1 94 ? -13.913 7.587 19.145 1.00 71.25 94 ARG A O 1
ATOM 762 N N . SER A 1 95 ? -14.633 6.883 21.159 1.00 69.75 95 SER A N 1
ATOM 763 C CA . SER A 1 95 ? -14.652 8.209 21.814 1.00 69.75 95 SER A CA 1
ATOM 764 C C . SER A 1 95 ? -13.350 9.011 21.592 1.00 69.75 95 SER A C 1
ATOM 766 O O . SER A 1 95 ? -13.379 10.217 21.370 1.00 69.75 95 SER A O 1
ATOM 768 N N . LYS A 1 96 ? -12.197 8.323 21.499 1.00 69.88 96 LYS A N 1
ATOM 769 C CA . LYS A 1 96 ? -10.874 8.918 21.215 1.00 69.88 96 LYS A CA 1
ATOM 770 C C . LYS A 1 96 ? -10.734 9.557 19.816 1.00 69.88 96 LYS A C 1
ATOM 772 O O . LYS A 1 96 ? -9.827 10.367 19.627 1.00 69.88 96 LYS A O 1
ATOM 777 N N . TYR A 1 97 ? -11.574 9.182 18.848 1.00 70.81 97 TYR A N 1
ATOM 778 C CA . TYR A 1 97 ? -11.488 9.591 17.438 1.00 70.81 97 TYR A CA 1
ATOM 779 C C . TYR A 1 97 ? -12.778 10.262 16.918 1.00 70.81 97 TYR A C 1
ATOM 781 O O . TYR A 1 97 ? -12.989 10.347 15.707 1.00 70.81 97 TYR A O 1
ATOM 789 N N . VAL A 1 98 ? -13.638 10.766 17.811 1.00 72.69 98 VAL A N 1
ATOM 790 C CA . VAL A 1 98 ? -14.857 11.504 17.434 1.00 72.69 98 VAL A CA 1
ATOM 791 C C . VAL A 1 98 ? -14.498 12.901 16.898 1.00 72.69 98 VAL A C 1
ATOM 793 O O . VAL A 1 98 ? -13.605 13.571 17.414 1.00 72.69 98 VAL A O 1
ATOM 796 N N . GLY A 1 99 ? -15.196 13.344 15.847 1.00 79.75 99 GLY A N 1
ATOM 797 C CA . GLY A 1 99 ? -14.987 14.650 15.206 1.00 79.75 99 GLY A CA 1
ATOM 798 C C . GLY A 1 99 ? -13.852 14.689 14.170 1.00 79.75 99 GLY A C 1
ATOM 799 O O . GLY A 1 99 ? -13.159 13.700 13.932 1.00 79.75 99 GLY A O 1
ATOM 800 N N . LEU A 1 100 ? -13.662 15.850 13.530 1.00 77.44 100 LEU A N 1
ATOM 801 C CA . LEU A 1 100 ? -12.648 16.055 12.480 1.00 77.44 100 LEU A CA 1
ATOM 802 C C . LEU A 1 100 ? -11.215 15.908 13.020 1.00 77.44 100 LEU A C 1
ATOM 804 O O . LEU A 1 100 ? -10.396 15.210 12.425 1.00 77.44 100 LEU A O 1
ATOM 808 N N . TRP A 1 101 ? -10.938 16.471 14.199 1.00 78.69 101 TRP A N 1
ATOM 809 C CA . TRP A 1 101 ? -9.644 16.346 14.881 1.00 78.69 101 TRP A CA 1
ATOM 810 C C . TRP A 1 101 ? -9.345 14.912 15.340 1.00 78.69 101 TRP A C 1
ATOM 812 O O . TRP A 1 101 ? -8.197 14.463 15.284 1.00 78.69 101 TRP A O 1
ATOM 822 N N . GLY A 1 102 ? -10.377 14.166 15.751 1.00 79.06 102 GLY A N 1
ATOM 823 C CA . GLY A 1 102 ? -10.265 12.750 16.095 1.00 79.06 102 GLY A CA 1
ATOM 824 C C . GLY A 1 102 ? -9.899 11.889 14.884 1.00 79.06 102 GLY A C 1
ATOM 825 O O . GLY A 1 102 ? -8.976 11.076 14.958 1.00 79.06 102 GLY A O 1
ATOM 826 N N . ARG A 1 103 ? -10.544 12.131 13.739 1.00 82.25 103 ARG A N 1
ATOM 827 C CA . ARG A 1 103 ? -10.223 11.466 12.466 1.00 82.25 103 ARG A CA 1
ATOM 828 C C . ARG A 1 103 ? -8.828 11.820 11.951 1.00 82.25 103 ARG A C 1
ATOM 830 O O . ARG A 1 103 ? -8.107 10.926 11.520 1.00 82.25 103 ARG A O 1
ATOM 837 N N . LEU A 1 104 ? -8.402 13.079 12.073 1.00 81.06 104 LEU A N 1
ATOM 838 C CA . LEU A 1 104 ? -7.049 13.500 11.690 1.00 81.06 104 LEU A CA 1
ATOM 839 C C . LEU A 1 104 ? -5.971 12.817 12.548 1.00 81.06 104 LEU A C 1
ATOM 841 O O . LEU A 1 104 ? -4.931 12.396 12.042 1.00 81.06 104 LEU A O 1
ATOM 845 N N . ARG A 1 105 ? -6.234 12.631 13.848 1.00 82.19 105 ARG A N 1
ATOM 846 C CA . ARG A 1 105 ? -5.352 11.867 14.743 1.00 82.19 105 ARG A CA 1
ATOM 847 C C . ARG A 1 105 ? -5.259 10.391 14.345 1.00 82.19 105 ARG A C 1
ATOM 849 O O . ARG A 1 105 ? -4.202 9.791 14.514 1.00 82.19 105 ARG A O 1
ATOM 856 N N . PHE A 1 106 ? -6.341 9.805 13.832 1.00 81.06 106 PHE A N 1
ATOM 857 C CA . PHE A 1 106 ? -6.330 8.442 13.298 1.00 81.06 106 PHE A CA 1
ATOM 858 C C . PHE A 1 106 ? -5.524 8.350 11.993 1.00 81.06 106 PHE A C 1
ATOM 860 O O . PHE A 1 106 ? -4.673 7.471 11.871 1.00 81.06 106 PHE A O 1
ATOM 867 N N . ALA A 1 107 ? -5.718 9.303 11.075 1.00 82.12 107 ALA A N 1
ATOM 868 C CA . ALA A 1 107 ? -4.982 9.380 9.811 1.00 82.12 107 ALA A CA 1
ATOM 869 C C . ALA A 1 107 ? -3.464 9.555 10.008 1.00 82.12 107 ALA A C 1
ATOM 871 O O . ALA A 1 107 ? -2.684 9.094 9.184 1.00 82.12 107 ALA A O 1
ATOM 872 N N . ARG A 1 108 ? -3.038 10.156 11.129 1.00 84.69 108 ARG A N 1
ATOM 873 C CA . ARG A 1 108 ? -1.625 10.298 11.523 1.00 84.69 108 ARG A CA 1
ATOM 874 C C . ARG A 1 108 ? -0.954 9.014 12.031 1.00 84.69 108 ARG A C 1
ATOM 876 O O . ARG A 1 108 ? 0.237 9.044 12.331 1.00 84.69 108 ARG A O 1
ATOM 883 N N . LYS A 1 109 ? -1.667 7.889 12.161 1.00 83.25 109 LYS A N 1
ATOM 884 C CA . LYS A 1 109 ? -1.015 6.605 12.465 1.00 83.25 109 LYS A CA 1
ATOM 885 C C . LYS A 1 109 ? -0.117 6.197 11.284 1.00 83.25 109 LYS A C 1
ATOM 887 O O . LYS A 1 109 ? -0.591 6.266 10.154 1.00 83.25 109 LYS A O 1
ATOM 892 N N . PRO A 1 110 ? 1.106 5.682 11.511 1.00 78.31 110 PRO A N 1
ATOM 893 C CA . PRO A 1 110 ? 2.055 5.371 10.436 1.00 78.31 110 PRO A CA 1
ATOM 894 C C . PRO A 1 110 ? 1.464 4.434 9.373 1.00 78.31 110 PRO A C 1
ATOM 896 O O . PRO A 1 110 ? 1.527 4.738 8.191 1.00 78.31 110 PRO A O 1
ATOM 899 N N . ILE A 1 111 ? 0.761 3.374 9.783 1.00 79.88 111 ILE A N 1
ATOM 900 C CA . ILE A 1 111 ? 0.077 2.441 8.866 1.00 79.88 111 ILE A CA 1
ATOM 901 C C . ILE A 1 111 ? -0.973 3.152 7.992 1.00 79.88 111 ILE A C 1
ATOM 903 O O . ILE A 1 111 ? -1.109 2.850 6.811 1.00 79.88 111 ILE A O 1
ATOM 907 N N . SER A 1 112 ? -1.705 4.118 8.558 1.00 83.06 112 SER A N 1
ATOM 908 C CA . SER A 1 112 ? -2.719 4.883 7.824 1.00 83.06 112 SER A CA 1
ATOM 909 C C . SER A 1 112 ? -2.103 5.918 6.878 1.00 83.06 112 SER A C 1
ATOM 911 O O . SER A 1 112 ? -2.736 6.256 5.881 1.00 83.06 112 SER A O 1
ATOM 913 N N . ILE A 1 113 ? -0.909 6.431 7.192 1.00 85.06 113 ILE A N 1
ATOM 914 C CA . ILE A 1 113 ? -0.152 7.335 6.318 1.00 85.06 113 ILE A CA 1
ATOM 915 C C . ILE A 1 113 ? 0.363 6.562 5.107 1.00 85.06 113 ILE A C 1
ATOM 917 O O . ILE A 1 113 ? 0.192 7.030 3.987 1.00 85.06 113 ILE A O 1
ATOM 921 N N . ILE A 1 114 ? 0.940 5.374 5.323 1.00 84.56 114 ILE A N 1
ATOM 922 C CA . ILE A 1 114 ? 1.415 4.517 4.230 1.00 84.56 114 ILE A CA 1
ATOM 923 C C . ILE A 1 114 ? 0.264 4.204 3.272 1.00 84.56 114 ILE A C 1
ATOM 925 O O . ILE A 1 114 ? 0.399 4.465 2.085 1.00 84.56 114 ILE A O 1
ATOM 929 N N . ASP A 1 115 ? -0.889 3.750 3.774 1.00 85.06 115 ASP A N 1
ATOM 930 C CA . ASP A 1 115 ? -2.050 3.435 2.926 1.00 85.06 115 ASP A CA 1
ATOM 931 C C . ASP A 1 115 ? -2.532 4.648 2.106 1.00 85.06 115 ASP A C 1
ATOM 933 O O . ASP A 1 115 ? -2.767 4.547 0.903 1.00 85.06 115 ASP A O 1
ATOM 937 N N . LEU A 1 116 ? -2.582 5.836 2.722 1.00 86.81 116 LEU A N 1
ATOM 938 C CA . LEU A 1 116 ? -2.930 7.073 2.018 1.00 86.81 116 LEU A CA 1
ATOM 939 C C . LEU A 1 116 ? -1.916 7.415 0.915 1.00 86.81 116 LEU A C 1
ATOM 941 O O . LEU A 1 116 ? -2.317 7.759 -0.195 1.00 86.81 116 LEU A O 1
ATOM 945 N N . ILE A 1 117 ? -0.615 7.310 1.206 1.00 86.06 117 ILE A N 1
ATOM 946 C CA . ILE A 1 117 ? 0.451 7.543 0.223 1.00 86.06 117 ILE A CA 1
ATOM 947 C C . ILE A 1 117 ? 0.316 6.559 -0.939 1.00 86.06 117 ILE A C 1
ATOM 949 O O . ILE A 1 117 ? 0.410 6.982 -2.087 1.00 86.06 117 ILE A O 1
ATOM 953 N N . VAL A 1 118 ? 0.047 5.278 -0.665 1.00 84.06 118 VAL A N 1
ATOM 954 C CA . VAL A 1 118 ? -0.133 4.257 -1.707 1.00 84.06 118 VAL A CA 1
ATOM 955 C C . VAL A 1 118 ? -1.316 4.592 -2.610 1.00 84.06 118 VAL A C 1
ATOM 957 O O . VAL A 1 118 ? -1.156 4.593 -3.831 1.00 84.06 118 VAL A O 1
ATOM 960 N N . VAL A 1 119 ? -2.481 4.927 -2.048 1.00 86.75 119 VAL A N 1
ATOM 961 C CA . VAL A 1 119 ? -3.674 5.277 -2.841 1.00 86.75 119 VAL A CA 1
ATOM 962 C C . VAL A 1 119 ? -3.431 6.532 -3.687 1.00 86.75 119 VAL A C 1
ATOM 964 O O . VAL A 1 119 ? -3.747 6.540 -4.877 1.00 86.75 119 VAL A O 1
ATOM 967 N N . VAL A 1 120 ? -2.825 7.576 -3.112 1.00 87.81 120 VAL A N 1
ATOM 968 C CA . VAL A 1 120 ? -2.540 8.834 -3.824 1.00 87.81 120 VAL A CA 1
ATOM 969 C C . VAL A 1 120 ? -1.493 8.631 -4.919 1.00 87.81 120 VAL A C 1
ATOM 971 O O . VAL A 1 120 ? -1.713 9.055 -6.052 1.00 87.81 120 VAL A O 1
ATOM 974 N N . ALA A 1 121 ? -0.382 7.956 -4.620 1.00 84.75 121 ALA A N 1
ATOM 975 C CA . ALA A 1 121 ? 0.663 7.673 -5.601 1.00 84.75 121 ALA A CA 1
ATOM 976 C C . ALA A 1 121 ? 0.120 6.836 -6.767 1.00 84.75 121 ALA A C 1
ATOM 978 O O . ALA A 1 121 ? 0.401 7.142 -7.925 1.00 84.75 121 ALA A O 1
ATOM 979 N N . SER A 1 122 ? -0.719 5.837 -6.474 1.00 83.06 122 SER A N 1
ATOM 980 C CA . SER A 1 122 ? -1.349 5.010 -7.507 1.00 83.06 122 SER A CA 1
ATOM 981 C C . SER A 1 122 ? -2.293 5.824 -8.393 1.00 83.06 122 SER A C 1
ATOM 983 O O . SER A 1 122 ? -2.253 5.699 -9.614 1.00 83.06 122 SER A O 1
ATOM 985 N N . MET A 1 123 ? -3.082 6.729 -7.804 1.00 85.19 123 MET A N 1
ATOM 986 C CA . MET A 1 123 ? -3.942 7.642 -8.562 1.00 85.19 123 MET A CA 1
ATOM 987 C C . MET A 1 123 ? -3.132 8.562 -9.487 1.00 85.19 123 MET A C 1
ATOM 989 O O . MET A 1 123 ? -3.502 8.758 -10.642 1.00 85.19 123 MET A O 1
ATOM 993 N N . VAL A 1 124 ? -2.005 9.104 -9.011 1.00 84.81 124 VAL A N 1
ATOM 994 C CA . VAL A 1 124 ? -1.118 9.956 -9.822 1.00 84.81 124 VAL A CA 1
ATOM 995 C C . VAL A 1 124 ? -0.541 9.176 -11.003 1.00 84.81 124 VAL A C 1
ATOM 997 O O . VAL A 1 124 ? -0.597 9.663 -12.132 1.00 84.81 124 VAL A O 1
ATOM 1000 N N . VAL A 1 125 ? -0.041 7.958 -10.774 1.00 81.62 125 VAL A N 1
ATOM 1001 C CA . VAL A 1 125 ? 0.510 7.108 -11.843 1.00 81.62 125 VAL A CA 1
ATOM 1002 C C . VAL A 1 125 ? -0.553 6.772 -12.892 1.00 81.62 125 VAL A C 1
ATOM 1004 O O . VAL A 1 125 ? -0.264 6.865 -14.083 1.00 81.62 125 VAL A O 1
ATOM 1007 N N . LEU A 1 126 ? -1.788 6.463 -12.482 1.00 79.69 126 LEU A N 1
ATOM 1008 C CA . LEU A 1 126 ? -2.898 6.201 -13.407 1.00 79.69 126 LEU A CA 1
ATOM 1009 C C . LEU A 1 126 ? -3.287 7.450 -14.219 1.00 79.69 126 LEU A C 1
ATOM 1011 O O . LEU A 1 126 ? -3.430 7.376 -15.441 1.00 79.69 126 LEU A O 1
ATOM 1015 N N . CYS A 1 127 ? -3.401 8.612 -13.568 1.00 81.00 127 CYS A N 1
ATOM 1016 C CA . CYS A 1 127 ? -3.745 9.879 -14.221 1.00 81.00 127 CYS A CA 1
ATOM 1017 C C . CYS A 1 127 ? -2.686 10.337 -15.236 1.00 81.00 127 CYS A C 1
ATOM 1019 O O . CYS A 1 127 ? -3.036 10.841 -16.304 1.00 81.00 127 CYS A O 1
ATOM 1021 N N . VAL A 1 128 ? -1.399 10.172 -14.910 1.00 78.31 128 VAL A N 1
ATOM 1022 C CA . VAL A 1 128 ? -0.280 10.520 -15.801 1.00 78.31 128 VAL A CA 1
ATOM 1023 C C . VAL A 1 128 ? -0.143 9.494 -16.928 1.00 78.31 128 VAL A C 1
ATOM 1025 O O . VAL A 1 128 ? 0.044 9.875 -18.083 1.00 78.31 128 VAL A O 1
ATOM 1028 N N . GLY A 1 129 ? -0.307 8.202 -16.624 1.00 70.56 129 GLY A N 1
ATOM 1029 C CA . GLY A 1 129 ? -0.240 7.119 -17.607 1.00 70.56 129 GLY A CA 1
ATOM 1030 C C . GLY A 1 129 ? -1.328 7.193 -18.684 1.00 70.56 129 GLY A C 1
ATOM 1031 O O . GLY A 1 129 ? -1.081 6.815 -19.824 1.00 70.56 129 GLY A O 1
ATOM 1032 N N . SER A 1 130 ? -2.505 7.744 -18.364 1.00 68.38 130 SER A N 1
ATOM 1033 C CA . SER A 1 130 ? -3.629 7.853 -19.305 1.00 68.38 130 SER A CA 1
ATOM 1034 C C . SER A 1 130 ? -3.466 8.935 -20.387 1.00 68.38 130 SER A C 1
ATOM 1036 O O . SER A 1 130 ? -4.235 8.922 -21.347 1.00 68.38 130 SER A O 1
ATOM 1038 N N . LYS A 1 131 ? -2.538 9.896 -20.247 1.00 65.50 131 LYS A N 1
ATOM 1039 C CA . LYS A 1 131 ? -2.478 11.102 -21.106 1.00 65.50 131 LYS A CA 1
ATOM 1040 C C . LYS A 1 131 ? -1.306 11.169 -22.093 1.00 65.50 131 LYS A C 1
ATOM 1042 O O . LYS A 1 131 ? -1.322 12.052 -22.943 1.00 65.50 131 LYS A O 1
ATOM 1047 N N . GLY A 1 132 ? -0.308 10.282 -22.034 1.00 55.69 132 GLY A N 1
ATOM 1048 C CA . GLY A 1 132 ? 0.871 10.396 -22.905 1.00 55.69 132 GLY A CA 1
ATOM 1049 C C . GLY A 1 132 ? 1.539 9.069 -23.253 1.00 55.69 132 GLY A C 1
ATOM 1050 O O . GLY A 1 132 ? 2.115 8.418 -22.385 1.00 55.69 132 GLY A O 1
ATOM 1051 N N . GLN A 1 133 ? 1.547 8.712 -24.543 1.00 51.81 133 GLN A N 1
ATOM 1052 C CA . GLN A 1 133 ? 2.219 7.511 -25.068 1.00 51.81 133 GLN A CA 1
ATOM 1053 C C . GLN A 1 133 ? 3.731 7.465 -24.774 1.00 51.81 133 GLN A C 1
ATOM 1055 O O . GLN A 1 133 ? 4.262 6.396 -24.495 1.00 51.81 133 GLN A O 1
ATOM 1060 N N . VAL A 1 134 ? 4.424 8.609 -24.745 1.00 53.59 134 VAL A N 1
ATOM 1061 C CA . VAL A 1 134 ? 5.869 8.692 -24.429 1.00 53.59 134 VAL A CA 1
ATOM 1062 C C . VAL A 1 134 ? 6.200 8.485 -22.944 1.00 53.59 134 VAL A C 1
ATOM 1064 O O . VAL A 1 134 ? 7.341 8.183 -22.605 1.00 53.59 134 VAL A O 1
ATOM 1067 N N . PHE A 1 135 ? 5.205 8.564 -22.053 1.00 51.81 135 PHE A N 1
ATOM 1068 C CA . PHE A 1 135 ? 5.360 8.249 -20.628 1.00 51.81 135 PHE A CA 1
ATOM 1069 C C . PHE A 1 135 ? 4.912 6.824 -20.273 1.00 51.81 135 PHE A C 1
ATOM 1071 O O . PHE A 1 135 ? 5.040 6.431 -19.112 1.00 51.81 135 PHE A O 1
ATOM 1078 N N . ALA A 1 136 ? 4.441 6.021 -21.235 1.00 57.62 136 ALA A N 1
ATOM 1079 C CA . ALA A 1 136 ? 4.026 4.638 -20.990 1.00 57.62 136 ALA A CA 1
ATOM 1080 C C . ALA A 1 136 ? 5.171 3.804 -20.384 1.00 57.62 136 ALA A C 1
ATOM 1082 O O . ALA A 1 136 ? 4.976 3.094 -19.400 1.00 57.62 136 ALA A O 1
ATOM 1083 N N . THR A 1 137 ? 6.404 3.987 -20.865 1.00 61.91 137 THR A N 1
ATOM 1084 C CA . THR A 1 137 ? 7.594 3.285 -20.355 1.00 61.91 137 THR A CA 1
ATOM 1085 C C . THR A 1 137 ? 7.964 3.702 -18.925 1.00 61.91 137 THR A C 1
ATOM 1087 O O . THR A 1 137 ? 8.385 2.878 -18.111 1.00 61.91 137 THR A O 1
ATOM 1090 N N . SER A 1 138 ? 7.785 4.979 -18.565 1.00 64.81 138 SER A N 1
ATOM 1091 C CA . SER A 1 138 ? 7.938 5.446 -17.177 1.00 64.81 138 SER A CA 1
ATOM 1092 C C . SER A 1 138 ? 6.784 5.009 -16.274 1.00 64.81 138 SER A C 1
ATOM 1094 O O . SER A 1 138 ? 7.025 4.670 -15.118 1.00 64.81 138 SER A O 1
ATOM 1096 N N . ALA A 1 139 ? 5.556 4.949 -16.794 1.00 67.56 139 ALA A N 1
ATOM 1097 C CA . ALA A 1 139 ? 4.385 4.486 -16.060 1.00 67.56 139 ALA A CA 1
ATOM 1098 C C . ALA A 1 139 ? 4.505 2.996 -15.705 1.00 67.56 139 ALA A C 1
ATOM 1100 O O . ALA A 1 139 ? 4.206 2.624 -14.576 1.00 67.56 139 ALA A O 1
ATOM 1101 N N . ILE A 1 140 ? 5.055 2.164 -16.600 1.00 67.44 140 ILE A N 1
ATOM 1102 C CA . ILE A 1 140 ? 5.345 0.743 -16.328 1.00 67.44 140 ILE A CA 1
ATOM 1103 C C . ILE A 1 140 ? 6.324 0.589 -15.153 1.00 67.44 140 ILE A C 1
ATOM 1105 O O . ILE A 1 140 ? 6.117 -0.244 -14.269 1.00 67.44 140 ILE A O 1
ATOM 1109 N N . ARG A 1 141 ? 7.368 1.427 -15.089 1.00 68.69 141 ARG A N 1
ATOM 1110 C CA . ARG A 1 141 ? 8.281 1.460 -13.931 1.00 68.69 141 ARG A CA 1
ATOM 1111 C C . ARG A 1 141 ? 7.576 1.939 -12.657 1.00 68.69 141 ARG A C 1
ATOM 1113 O O . ARG A 1 141 ? 7.805 1.368 -11.594 1.00 68.69 141 ARG A O 1
ATOM 1120 N N . GLY A 1 142 ? 6.678 2.919 -12.774 1.00 73.31 142 GLY A N 1
ATOM 1121 C CA . GLY A 1 142 ? 5.822 3.383 -11.679 1.00 73.31 142 GLY A CA 1
ATOM 1122 C C . GLY A 1 142 ? 4.917 2.283 -11.117 1.00 73.31 142 GLY A C 1
ATOM 1123 O O . GLY A 1 142 ? 4.882 2.092 -9.906 1.00 73.31 142 GLY A O 1
ATOM 1124 N N . ILE A 1 143 ? 4.264 1.495 -11.977 1.00 73.19 143 ILE A N 1
ATOM 1125 C CA . ILE A 1 143 ? 3.395 0.372 -11.580 1.00 73.19 143 ILE A CA 1
ATOM 1126 C C . ILE A 1 143 ? 4.174 -0.667 -10.758 1.00 73.19 143 ILE A C 1
ATOM 1128 O O . ILE A 1 143 ? 3.691 -1.123 -9.724 1.00 73.19 143 ILE A O 1
ATOM 1132 N N . ARG A 1 144 ? 5.413 -0.998 -11.145 1.00 74.69 144 ARG A N 1
ATOM 1133 C CA . ARG A 1 144 ? 6.267 -1.929 -10.378 1.00 74.69 144 ARG A CA 1
ATOM 1134 C C . ARG A 1 144 ? 6.629 -1.393 -8.994 1.00 74.69 144 ARG A C 1
ATOM 1136 O O . ARG A 1 144 ? 6.608 -2.136 -8.018 1.00 74.69 144 ARG A O 1
ATOM 1143 N N . PHE A 1 145 ? 6.920 -0.098 -8.890 1.00 74.81 145 PHE A N 1
ATOM 1144 C CA . PHE A 1 145 ? 7.194 0.538 -7.602 1.00 74.81 145 PHE A CA 1
ATOM 1145 C C . PHE A 1 145 ? 5.955 0.543 -6.689 1.00 74.81 145 PHE A C 1
ATOM 1147 O O . PHE A 1 145 ? 6.051 0.235 -5.500 1.00 74.81 145 PHE A O 1
ATOM 1154 N N . LEU A 1 146 ? 4.772 0.802 -7.256 1.00 72.75 146 LEU A N 1
ATOM 1155 C CA . LEU A 1 146 ? 3.499 0.724 -6.534 1.00 72.75 146 LEU A CA 1
ATOM 1156 C C . LEU A 1 146 ? 3.199 -0.688 -6.023 1.00 72.75 146 LEU A C 1
ATOM 1158 O O . LEU A 1 146 ? 2.635 -0.836 -4.942 1.00 72.75 146 LEU A O 1
ATOM 1162 N N . GLN A 1 147 ? 3.609 -1.731 -6.745 1.00 73.38 147 GLN A N 1
ATOM 1163 C CA . GLN A 1 147 ? 3.440 -3.113 -6.291 1.00 73.38 147 GLN A CA 1
ATOM 1164 C C . GLN A 1 147 ? 4.286 -3.445 -5.061 1.00 73.38 147 GLN A C 1
ATOM 1166 O O . GLN A 1 147 ? 3.792 -4.116 -4.155 1.00 73.38 147 GLN A O 1
ATOM 1171 N N . ILE A 1 148 ? 5.518 -2.934 -4.982 1.00 74.44 148 ILE A N 1
ATOM 1172 C CA . ILE A 1 148 ? 6.360 -3.077 -3.783 1.00 74.44 148 ILE A CA 1
ATOM 1173 C C . ILE A 1 148 ? 5.692 -2.374 -2.595 1.00 74.44 148 ILE A C 1
ATOM 1175 O O . ILE A 1 148 ? 5.555 -2.951 -1.515 1.00 74.44 148 ILE A O 1
ATOM 1179 N N . LEU A 1 149 ? 5.196 -1.152 -2.807 1.00 70.69 149 LEU A N 1
ATOM 1180 C CA . LEU A 1 149 ? 4.448 -0.413 -1.788 1.00 70.69 149 LEU A CA 1
ATOM 1181 C C . LEU A 1 149 ? 3.150 -1.128 -1.367 1.00 70.69 149 LEU A C 1
ATOM 1183 O O . LEU A 1 149 ? 2.764 -1.086 -0.199 1.00 70.69 149 LEU A O 1
ATOM 1187 N N . ARG A 1 150 ? 2.487 -1.828 -2.291 1.00 72.56 150 ARG A N 1
ATOM 1188 C CA . ARG A 1 150 ? 1.300 -2.642 -2.005 1.00 72.56 150 ARG A CA 1
ATOM 1189 C C . ARG A 1 150 ? 1.656 -3.881 -1.177 1.00 72.56 150 ARG A C 1
ATOM 1191 O O . ARG A 1 150 ? 0.946 -4.201 -0.232 1.00 72.56 150 ARG A O 1
ATOM 1198 N N . MET A 1 151 ? 2.785 -4.537 -1.438 1.00 73.00 151 MET A N 1
ATOM 1199 C CA . MET A 1 151 ? 3.247 -5.642 -0.589 1.00 73.00 151 MET A CA 1
ATOM 1200 C C . MET A 1 151 ? 3.514 -5.178 0.853 1.00 73.00 151 MET A C 1
ATOM 1202 O O . MET A 1 151 ? 3.174 -5.885 1.800 1.00 73.00 151 MET A O 1
ATOM 1206 N N . LEU A 1 152 ? 4.021 -3.952 1.033 1.00 68.88 152 LEU A N 1
ATOM 1207 C CA . LEU A 1 152 ? 4.197 -3.344 2.356 1.00 68.88 152 LEU A CA 1
ATOM 1208 C C . LEU A 1 152 ? 2.860 -3.113 3.084 1.00 6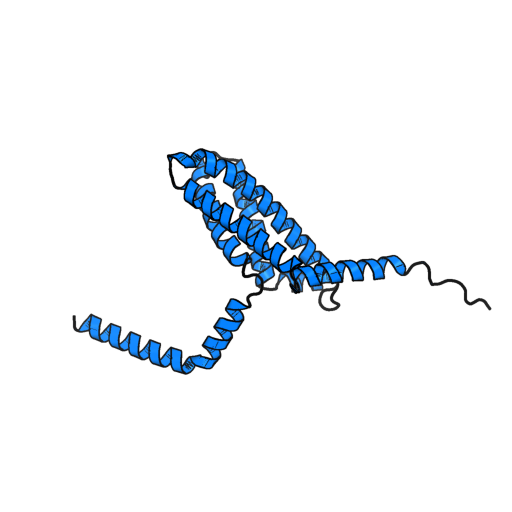8.88 152 LEU A C 1
ATOM 1210 O O . LEU A 1 152 ? 2.785 -3.285 4.300 1.00 68.88 152 LEU A O 1
ATOM 1214 N N . HIS A 1 153 ? 1.789 -2.758 2.364 1.00 69.12 153 HIS A N 1
ATOM 1215 C CA . HIS A 1 153 ? 0.467 -2.566 2.973 1.00 69.12 153 HIS A CA 1
ATOM 1216 C C . HIS A 1 153 ? -0.105 -3.873 3.552 1.00 69.12 153 HIS A C 1
ATOM 1218 O O . HIS A 1 153 ? -0.867 -3.819 4.525 1.00 69.12 153 HIS A O 1
ATOM 1224 N N . VAL A 1 154 ? 0.196 -5.028 2.938 1.00 67.94 154 VAL A N 1
ATOM 1225 C CA . VAL A 1 154 ? -0.342 -6.335 3.354 1.00 67.94 154 VAL A CA 1
ATOM 1226 C C . VAL A 1 154 ? 0.082 -6.670 4.787 1.00 67.94 154 VAL A C 1
ATOM 1228 O O . VAL A 1 154 ? -0.715 -7.237 5.535 1.00 67.94 154 VAL A O 1
ATOM 1231 N N . ASP A 1 155 ? 1.254 -6.207 5.234 1.00 63.50 155 ASP A N 1
ATOM 1232 C CA . ASP A 1 155 ? 1.726 -6.323 6.624 1.00 63.50 155 ASP A CA 1
ATOM 1233 C C . ASP A 1 155 ? 1.054 -5.300 7.573 1.00 63.50 155 ASP A C 1
ATOM 1235 O O . ASP A 1 155 ? 1.654 -4.730 8.489 1.00 63.50 155 ASP A O 1
ATOM 1239 N N . ARG A 1 156 ? -0.246 -5.048 7.363 1.00 62.59 156 ARG A N 1
ATOM 1240 C CA . ARG A 1 156 ? -1.019 -3.937 7.943 1.00 62.59 156 ARG A CA 1
ATOM 1241 C C . ARG A 1 156 ? -0.979 -3.848 9.467 1.00 62.59 156 ARG A C 1
ATOM 1243 O O . ARG A 1 156 ? -1.235 -2.787 10.029 1.00 62.59 156 ARG A O 1
ATOM 1250 N N . GLN A 1 157 ? -0.712 -4.944 10.170 1.00 60.62 157 GLN A N 1
ATOM 1251 C CA . GLN A 1 157 ? -0.713 -4.941 11.635 1.00 60.62 157 GLN A CA 1
ATOM 1252 C C . GLN A 1 157 ? 0.604 -4.457 12.245 1.00 60.62 157 GLN A C 1
ATOM 1254 O O . GLN A 1 157 ? 0.652 -4.211 13.461 1.00 60.62 157 GLN A O 1
ATOM 1259 N N . GLY A 1 158 ? 1.676 -4.368 11.443 1.00 66.19 158 GLY A N 1
ATOM 1260 C CA . GLY A 1 158 ? 3.031 -4.118 11.933 1.00 66.19 158 GLY A CA 1
ATOM 1261 C C . GLY A 1 158 ? 3.416 -5.058 13.080 1.00 66.19 158 GLY A C 1
ATOM 1262 O O . GLY A 1 158 ? 4.224 -4.696 13.931 1.00 66.19 158 GLY A O 1
ATOM 1263 N N . GLY A 1 159 ? 2.750 -6.217 13.180 1.00 72.56 159 GLY A N 1
ATOM 1264 C CA . GLY A 1 159 ? 2.959 -7.203 14.233 1.00 72.56 159 GLY A CA 1
ATOM 1265 C C . GLY A 1 159 ? 4.330 -7.829 14.074 1.00 72.56 159 GLY A C 1
ATOM 1266 O O . GLY A 1 159 ? 5.070 -7.904 15.046 1.00 72.56 159 GLY A O 1
ATOM 1267 N N . THR A 1 160 ? 4.691 -8.133 12.829 1.00 81.00 160 THR A N 1
ATOM 1268 C CA . THR A 1 160 ? 6.013 -8.589 12.405 1.00 81.00 160 THR A CA 1
ATOM 1269 C C . THR A 1 160 ? 7.093 -7.595 12.825 1.00 81.00 160 THR A C 1
ATOM 1271 O O . THR A 1 160 ? 7.992 -7.960 13.573 1.00 81.00 160 THR A O 1
ATOM 1274 N N . TRP A 1 161 ? 6.954 -6.312 12.466 1.00 81.69 161 TRP A N 1
ATOM 1275 C CA . TRP A 1 161 ? 7.910 -5.260 12.845 1.00 81.69 161 TRP A CA 1
ATOM 1276 C C . TRP A 1 161 ? 7.990 -5.019 14.351 1.00 81.69 161 TRP A C 1
ATOM 1278 O O . TRP A 1 161 ? 9.069 -4.773 14.882 1.00 81.69 161 TRP A O 1
ATOM 1288 N N . ARG A 1 162 ? 6.860 -5.098 15.060 1.00 82.75 162 ARG A N 1
ATOM 1289 C CA . ARG A 1 162 ? 6.824 -4.942 16.518 1.00 82.75 162 ARG A CA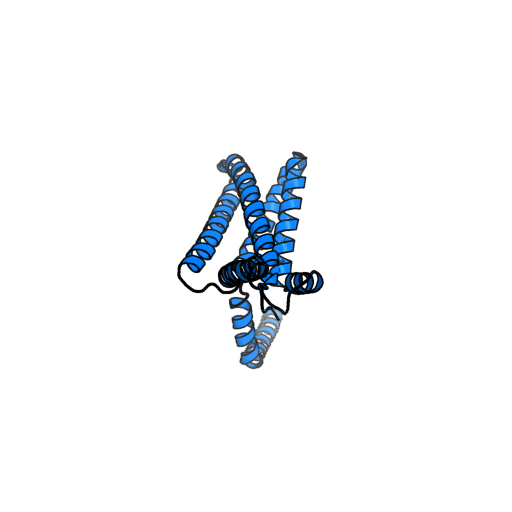 1
ATOM 1290 C C . ARG A 1 162 ? 7.467 -6.131 17.230 1.00 82.75 162 ARG A C 1
ATOM 1292 O O . ARG A 1 162 ? 8.179 -5.914 18.202 1.00 82.75 162 ARG A O 1
ATOM 1299 N N . LEU A 1 163 ? 7.240 -7.357 16.756 1.00 86.38 163 LEU A N 1
ATOM 1300 C CA . LEU A 1 163 ? 7.885 -8.565 17.273 1.00 86.38 163 LEU A CA 1
ATOM 1301 C C . LEU A 1 163 ? 9.384 -8.541 16.987 1.00 86.38 163 LEU A C 1
ATOM 1303 O O . LEU A 1 163 ? 10.169 -8.682 17.917 1.00 86.38 163 LEU A O 1
ATOM 1307 N N . LEU A 1 164 ? 9.776 -8.273 15.738 1.00 88.38 164 LEU A N 1
ATOM 1308 C CA . LEU A 1 164 ? 11.174 -8.138 15.337 1.00 88.38 164 LEU A CA 1
ATOM 1309 C C . LEU A 1 164 ? 11.875 -7.065 16.177 1.00 88.38 164 LEU A C 1
ATOM 1311 O O . LEU A 1 164 ? 12.902 -7.335 16.786 1.00 88.38 164 LEU A O 1
ATOM 1315 N N . GLY A 1 165 ? 11.280 -5.874 16.282 1.00 90.38 165 GLY A N 1
ATOM 1316 C CA . GLY A 1 165 ? 11.808 -4.784 17.098 1.00 90.38 165 GLY A CA 1
ATOM 1317 C C . GLY A 1 165 ? 11.901 -5.145 18.580 1.00 90.38 165 GLY A C 1
ATOM 1318 O O . GLY A 1 165 ? 12.887 -4.805 19.221 1.00 90.38 165 GLY A O 1
ATOM 1319 N N . SER A 1 166 ? 10.922 -5.879 19.120 1.00 91.75 166 SER A N 1
ATOM 1320 C CA . SER A 1 166 ? 10.958 -6.363 20.504 1.00 91.75 166 SER A CA 1
ATOM 1321 C C . SER A 1 166 ? 12.109 -7.342 20.730 1.00 91.75 166 SER A C 1
ATOM 1323 O O . SER A 1 166 ? 12.843 -7.191 21.700 1.00 91.75 166 SER A O 1
ATOM 1325 N N . VAL A 1 167 ? 12.287 -8.323 19.843 1.00 94.06 167 VAL A N 1
ATOM 1326 C CA . VAL A 1 167 ? 13.361 -9.323 19.943 1.00 94.06 167 VAL A CA 1
ATOM 1327 C C . VAL A 1 167 ? 14.728 -8.655 19.789 1.00 94.06 167 VAL A C 1
ATOM 1329 O O . VAL A 1 167 ? 15.603 -8.856 20.626 1.00 94.06 167 VAL A O 1
ATOM 1332 N N . VAL A 1 168 ? 14.893 -7.787 18.786 1.00 94.31 168 VAL A N 1
ATOM 1333 C CA . VAL A 1 168 ? 16.129 -7.016 18.572 1.00 94.31 168 VAL A CA 1
ATOM 1334 C C . VAL A 1 168 ? 16.437 -6.130 19.776 1.00 94.31 168 VAL A C 1
ATOM 1336 O O . VAL A 1 168 ? 17.587 -6.037 20.188 1.00 94.31 168 VAL A O 1
ATOM 1339 N N . PHE A 1 169 ? 15.427 -5.497 20.375 1.00 94.00 169 PHE A N 1
ATOM 1340 C CA . PHE A 1 169 ? 15.636 -4.655 21.546 1.00 94.00 169 PHE A CA 1
ATOM 1341 C C . PHE A 1 169 ? 16.068 -5.466 22.772 1.00 94.00 169 PHE A C 1
ATOM 1343 O O . PHE A 1 169 ? 16.955 -5.021 23.501 1.00 94.00 169 PHE A O 1
ATOM 1350 N N . ILE A 1 170 ? 15.484 -6.650 22.990 1.00 96.12 170 ILE A N 1
ATOM 1351 C CA . ILE A 1 170 ? 15.858 -7.558 24.086 1.00 96.12 170 ILE A CA 1
ATOM 1352 C C . ILE A 1 170 ? 17.307 -8.030 23.914 1.00 96.12 170 ILE A C 1
ATOM 1354 O O . ILE A 1 170 ? 18.104 -7.887 24.838 1.00 96.12 170 ILE A O 1
ATOM 1358 N N . HIS A 1 171 ? 17.671 -8.484 22.714 1.00 96.00 171 HIS A N 1
ATOM 1359 C CA . HIS A 1 171 ? 18.990 -9.049 22.408 1.00 96.00 171 HIS A CA 1
ATOM 1360 C C . HIS A 1 171 ? 19.998 -8.024 21.864 1.00 96.00 171 HIS A C 1
ATOM 1362 O O . HIS A 1 171 ? 21.005 -8.390 21.257 1.00 96.00 171 HIS A O 1
ATOM 1368 N N . ARG A 1 172 ? 19.766 -6.720 22.070 1.00 95.25 172 ARG A N 1
ATOM 1369 C CA . ARG A 1 172 ? 20.581 -5.658 21.449 1.00 95.25 172 ARG A CA 1
ATOM 1370 C C . ARG A 1 172 ? 22.065 -5.745 21.804 1.00 95.25 172 ARG A C 1
ATOM 1372 O O . ARG A 1 172 ? 22.903 -5.444 20.964 1.00 95.25 172 ARG A O 1
ATOM 1379 N N . GLN A 1 173 ? 22.389 -6.161 23.029 1.00 95.50 173 GLN A N 1
ATOM 1380 C CA . GLN A 1 173 ? 23.775 -6.245 23.486 1.00 95.50 173 GLN A CA 1
ATOM 1381 C C . GLN A 1 173 ? 24.526 -7.376 22.772 1.00 95.50 173 GLN A C 1
ATOM 1383 O O . GLN A 1 173 ? 25.613 -7.157 22.251 1.00 95.50 173 GLN A O 1
ATOM 1388 N N . GLU A 1 174 ? 23.912 -8.557 22.685 1.00 96.44 174 GLU A N 1
ATOM 1389 C CA . GLU A 1 174 ? 24.457 -9.728 21.988 1.00 96.44 174 GLU A CA 1
ATOM 1390 C C . GLU A 1 174 ? 24.616 -9.454 20.482 1.00 96.44 174 GLU A C 1
ATOM 1392 O O . GLU A 1 174 ? 25.650 -9.771 19.884 1.00 96.44 174 GLU A O 1
ATOM 1397 N N . LEU A 1 175 ? 23.624 -8.789 19.876 1.00 95.62 175 LEU A N 1
ATOM 1398 C CA . LEU A 1 175 ? 23.645 -8.411 18.463 1.00 95.62 175 LEU A CA 1
ATOM 1399 C C . LEU A 1 175 ? 24.776 -7.418 18.152 1.00 95.62 175 LEU A C 1
ATOM 1401 O O . LEU A 1 175 ? 25.505 -7.594 17.180 1.00 95.62 175 LEU A O 1
ATOM 1405 N N . ILE A 1 176 ? 24.951 -6.383 18.980 1.00 97.12 176 ILE A N 1
ATOM 1406 C CA . ILE A 1 176 ? 25.999 -5.373 18.773 1.00 97.12 176 ILE A CA 1
ATOM 1407 C C . ILE A 1 176 ? 27.388 -5.994 18.940 1.00 97.12 176 ILE A C 1
ATOM 1409 O O . ILE A 1 176 ? 28.265 -5.732 18.121 1.00 97.12 176 ILE A O 1
ATOM 1413 N N . THR A 1 177 ? 27.599 -6.836 19.955 1.00 97.25 177 THR A N 1
ATOM 1414 C CA . THR A 1 177 ? 28.906 -7.465 20.196 1.00 97.25 177 THR A CA 1
ATOM 1415 C C . THR A 1 177 ? 29.320 -8.387 19.048 1.00 97.25 177 THR A C 1
ATOM 1417 O O . THR A 1 177 ? 30.452 -8.299 18.575 1.00 97.25 177 THR A O 1
ATOM 1420 N N . THR A 1 178 ? 28.413 -9.234 18.557 1.00 97.12 178 THR A N 1
ATOM 1421 C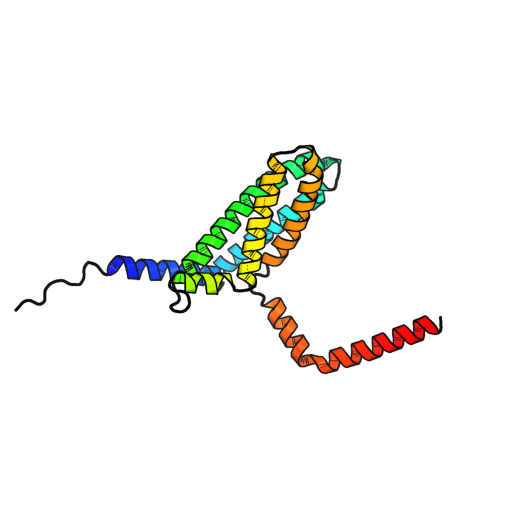 CA . THR A 1 178 ? 28.704 -10.138 17.429 1.00 97.12 178 THR A CA 1
ATOM 1422 C C . THR A 1 178 ? 28.953 -9.373 16.128 1.00 97.12 178 THR A C 1
ATOM 1424 O O . THR A 1 178 ? 29.916 -9.671 15.420 1.00 97.12 178 THR A O 1
ATOM 1427 N N . LEU A 1 179 ? 28.151 -8.340 15.847 1.00 97.19 179 LEU A N 1
ATOM 1428 C CA . LEU A 1 179 ? 28.318 -7.490 14.667 1.00 97.19 179 LEU A CA 1
ATOM 1429 C C . LEU A 1 179 ? 29.634 -6.700 14.719 1.00 97.19 179 LEU A C 1
ATOM 1431 O O . LEU A 1 179 ? 30.329 -6.608 13.710 1.00 97.19 179 LEU A O 1
ATOM 1435 N N . TYR A 1 180 ? 30.020 -6.195 15.893 1.00 97.69 180 TYR A N 1
ATOM 1436 C CA . TYR A 1 180 ? 31.288 -5.493 16.100 1.00 97.69 180 TYR A CA 1
ATOM 1437 C C . TYR A 1 180 ? 32.502 -6.393 15.845 1.00 97.69 180 TYR A C 1
ATOM 1439 O O . TYR A 1 180 ? 33.385 -6.023 15.073 1.00 97.69 180 TYR A O 1
ATOM 1447 N N . ILE A 1 181 ? 32.535 -7.588 16.450 1.00 97.69 181 ILE A N 1
ATOM 1448 C CA . ILE A 1 181 ? 33.639 -8.544 16.265 1.00 97.69 181 ILE A CA 1
ATOM 1449 C C . ILE A 1 181 ? 33.736 -8.964 14.793 1.00 97.69 181 ILE A C 1
ATOM 1451 O O . ILE A 1 181 ? 34.830 -8.971 14.229 1.00 97.69 181 ILE A O 1
ATOM 1455 N N . GLY A 1 182 ? 32.597 -9.260 14.155 1.00 97.31 182 GLY A N 1
ATOM 1456 C CA . GLY A 1 182 ? 32.544 -9.615 12.737 1.00 97.31 182 GLY A CA 1
ATOM 1457 C C . GLY A 1 182 ? 33.064 -8.498 11.830 1.00 97.31 182 GLY A C 1
ATOM 1458 O O . GLY A 1 182 ? 33.885 -8.755 10.954 1.00 97.31 182 GLY A O 1
ATOM 1459 N N . PHE A 1 183 ? 32.644 -7.252 12.068 1.00 97.56 183 PHE A N 1
ATOM 1460 C CA . PHE A 1 183 ? 33.104 -6.096 11.296 1.00 97.56 183 PHE A CA 1
ATOM 1461 C C . PHE A 1 183 ? 34.609 -5.852 11.465 1.00 97.56 183 PHE A C 1
ATOM 1463 O O . PHE A 1 183 ? 35.314 -5.643 10.481 1.00 97.56 183 PHE A O 1
ATOM 1470 N N . LEU A 1 184 ? 35.122 -5.942 12.694 1.00 96.62 184 LEU A N 1
ATOM 1471 C CA . LEU A 1 184 ? 36.545 -5.781 12.989 1.00 96.62 184 LEU A CA 1
ATOM 1472 C C . LEU A 1 184 ? 37.386 -6.861 12.288 1.00 96.62 184 LEU A C 1
ATOM 1474 O O . LEU A 1 184 ? 38.368 -6.533 11.625 1.00 96.62 184 LEU A O 1
ATOM 1478 N N . GLY A 1 185 ? 36.964 -8.128 12.351 1.00 97.25 185 GLY A N 1
ATOM 1479 C CA . GLY A 1 185 ? 37.619 -9.223 11.629 1.00 97.25 185 GLY A CA 1
ATOM 1480 C C . GLY A 1 185 ? 37.615 -9.032 10.109 1.00 97.25 185 GLY A C 1
ATOM 1481 O O . GLY A 1 185 ? 38.628 -9.285 9.459 1.00 97.25 185 GLY A O 1
ATOM 1482 N N . LEU A 1 186 ? 36.511 -8.524 9.549 1.00 96.94 186 LEU A N 1
ATOM 1483 C CA . LEU A 1 186 ? 36.386 -8.230 8.119 1.00 96.94 186 LEU A CA 1
ATOM 1484 C C . LEU A 1 186 ? 37.398 -7.158 7.679 1.00 96.94 186 LEU A C 1
ATOM 1486 O O . LEU A 1 186 ? 38.087 -7.349 6.679 1.00 96.94 186 LEU A O 1
ATOM 1490 N N . ILE A 1 187 ? 37.557 -6.080 8.455 1.00 97.44 187 ILE A N 1
ATOM 1491 C CA . ILE A 1 187 ? 38.534 -5.017 8.165 1.00 97.44 187 ILE A CA 1
ATOM 1492 C C . ILE A 1 187 ? 39.972 -5.540 8.222 1.00 97.44 187 ILE A C 1
ATOM 1494 O O . ILE A 1 187 ? 40.740 -5.291 7.296 1.00 97.44 187 ILE A O 1
ATOM 1498 N N . PHE A 1 188 ? 40.338 -6.294 9.264 1.00 96.88 188 PHE A N 1
ATOM 1499 C CA . PHE A 1 188 ? 41.686 -6.860 9.357 1.00 96.88 188 PHE A CA 1
ATOM 1500 C C . PHE A 1 188 ? 41.966 -7.836 8.212 1.00 96.88 188 PHE A C 1
ATOM 1502 O O . PHE A 1 188 ? 42.996 -7.720 7.555 1.00 96.88 188 PHE A O 1
ATOM 1509 N N . SER A 1 189 ? 41.037 -8.750 7.917 1.00 96.25 189 SER A N 1
ATOM 1510 C CA . SER A 1 189 ? 41.204 -9.698 6.811 1.00 96.25 189 SER A CA 1
ATOM 1511 C C . SER A 1 189 ? 41.325 -9.002 5.456 1.00 96.25 189 SER A C 1
ATOM 1513 O O . SER A 1 189 ? 42.107 -9.453 4.630 1.00 96.25 189 SER A O 1
ATOM 1515 N N . SER A 1 190 ? 40.571 -7.924 5.222 1.00 96.75 190 SER A N 1
ATOM 1516 C CA . SER A 1 190 ? 40.633 -7.157 3.973 1.00 96.75 190 SER A CA 1
ATOM 1517 C C . SER A 1 190 ? 41.895 -6.302 3.842 1.00 96.75 190 SER A C 1
ATOM 1519 O O . SER A 1 190 ? 42.200 -5.881 2.735 1.00 96.75 190 SER A O 1
ATOM 1521 N N . TYR A 1 191 ? 42.570 -5.981 4.948 1.00 95.25 191 TYR A N 1
ATOM 1522 C CA . TYR A 1 191 ? 43.828 -5.229 4.942 1.00 95.25 191 TYR A CA 1
ATOM 1523 C C . TYR A 1 191 ? 45.051 -6.143 4.780 1.00 95.25 191 TYR A C 1
ATOM 1525 O O . TYR A 1 191 ? 46.062 -5.727 4.222 1.00 95.25 191 TYR A O 1
ATOM 1533 N N . PHE A 1 192 ? 44.979 -7.368 5.311 1.00 88.75 192 PHE A N 1
ATOM 1534 C CA . PHE A 1 192 ? 46.062 -8.352 5.230 1.00 88.75 192 PHE A CA 1
ATOM 1535 C C . PHE A 1 192 ? 46.094 -9.147 3.912 1.00 88.75 192 PHE A C 1
ATOM 1537 O O . PHE A 1 192 ? 47.149 -9.695 3.591 1.00 88.75 192 PHE A O 1
ATOM 1544 N N . VAL A 1 193 ? 44.967 -9.239 3.193 1.00 77.62 193 VAL A N 1
ATOM 1545 C CA . VAL A 1 193 ? 44.878 -9.740 1.803 1.00 77.62 193 VAL A CA 1
ATOM 1546 C C . VAL A 1 193 ? 45.299 -8.649 0.833 1.00 77.62 193 VAL A C 1
ATOM 1548 O O . VAL A 1 193 ? 46.089 -8.973 -0.080 1.00 77.62 193 VAL A O 1
#